Protein AF-A0AAW1HU68-F1 (afdb_monomer)

Sequence (179 aa):
MNCLKCNSVIDESKEKLIRCDGCNRPIHVHCSELTAVEIKCYELRSARKRMKYIGIFCEQGVHQIPQLISMITDLKEEVRRLRENGPGLTPSPVAVTEEIISEMLERNRRSSNIIIYGSVEQGSSKQEQVSQDTTFIKDLLIQLEIPQTDIKPQRLGGYLHGEDENPSDESNEVLNCKI

Organism: Popillia japonica (NCBI:txid7064)

Mean predicted aligned error: 19.33 Å

Secondary structure (DSSP, 8-state):
-B-TTT-PBP-TTTS-EEE-TTT--EEEGGGS---HHHHHHHHT-BTTB------HHHHHHHHHHHHHHHHHHHHHHHHHHHHHHS------HHHHHHHHHHHHHHHHHHTT-----SPPP--SSHHHHHHHHHHHHHHHHHHTT----S-----------------------------

Structure (mmCIF, N/CA/C/O backbone):
data_AF-A0AAW1HU68-F1
#
_entry.id   AF-A0AAW1HU68-F1
#
loop_
_atom_site.group_PDB
_atom_site.id
_atom_site.type_symbol
_atom_site.label_atom_id
_atom_site.label_alt_id
_atom_site.label_comp_id
_atom_site.label_asym_id
_atom_site.label_entity_id
_atom_site.label_seq_id
_atom_site.pdbx_PDB_ins_code
_atom_site.Cartn_x
_atom_site.Cartn_y
_atom_site.Cartn_z
_atom_site.occupancy
_atom_site.B_iso_or_equiv
_atom_site.auth_seq_id
_atom_site.auth_comp_id
_atom_site.auth_asym_id
_atom_site.auth_atom_id
_atom_site.pdbx_PDB_model_num
ATOM 1 N N . MET A 1 1 ? 21.223 -13.724 -28.588 1.00 79.31 1 MET A N 1
ATOM 2 C CA . MET A 1 1 ? 20.610 -12.987 -27.449 1.00 79.31 1 MET A CA 1
ATOM 3 C C . MET A 1 1 ? 19.233 -12.511 -27.882 1.00 79.31 1 MET A C 1
ATOM 5 O O . MET A 1 1 ? 19.069 -12.310 -29.074 1.00 79.31 1 MET A O 1
ATOM 9 N N . ASN A 1 2 ? 18.268 -12.315 -26.982 1.00 88.94 2 ASN A N 1
ATOM 10 C CA . ASN A 1 2 ? 16.922 -11.882 -27.386 1.00 88.94 2 ASN A CA 1
ATOM 11 C C . ASN A 1 2 ? 16.761 -10.365 -27.254 1.00 88.94 2 ASN A C 1
ATOM 13 O O . ASN A 1 2 ? 17.252 -9.767 -26.295 1.00 88.94 2 ASN A O 1
ATOM 17 N N . CYS A 1 3 ? 16.057 -9.756 -28.205 1.00 90.19 3 CYS A N 1
ATOM 18 C CA . CYS A 1 3 ? 15.709 -8.342 -28.165 1.00 90.19 3 CYS A CA 1
ATOM 19 C C . CYS A 1 3 ? 14.712 -8.051 -27.039 1.00 90.19 3 CYS A C 1
ATOM 21 O O . CYS A 1 3 ? 13.665 -8.687 -26.968 1.00 90.19 3 CYS A O 1
ATOM 23 N N . LEU A 1 4 ? 14.973 -7.029 -26.216 1.00 87.81 4 LEU A N 1
ATOM 24 C CA . LEU A 1 4 ? 14.094 -6.673 -25.090 1.00 87.81 4 LEU A CA 1
ATOM 25 C C . LEU A 1 4 ? 12.648 -6.358 -25.510 1.00 87.81 4 LEU A C 1
ATOM 27 O O . LEU A 1 4 ? 11.729 -6.624 -24.745 1.00 87.81 4 LEU A O 1
ATOM 31 N N . LYS A 1 5 ? 12.444 -5.780 -26.701 1.00 88.50 5 LYS A N 1
ATOM 32 C CA . LYS A 1 5 ? 11.117 -5.340 -27.157 1.00 88.50 5 LYS A CA 1
ATOM 33 C C . LYS A 1 5 ? 10.290 -6.442 -27.825 1.00 88.50 5 LYS A C 1
ATOM 35 O O . LYS A 1 5 ? 9.162 -6.678 -27.420 1.00 88.50 5 LYS A O 1
ATOM 40 N N . CYS A 1 6 ? 10.833 -7.107 -28.847 1.00 90.75 6 CYS A N 1
ATOM 41 C CA . CYS A 1 6 ? 10.111 -8.130 -29.616 1.00 90.75 6 CYS A CA 1
ATOM 42 C C . CYS A 1 6 ? 10.425 -9.576 -29.197 1.00 90.75 6 CYS A C 1
ATOM 44 O O . CYS A 1 6 ? 9.914 -10.511 -29.807 1.00 90.75 6 CYS A O 1
ATOM 46 N N . ASN A 1 7 ? 11.308 -9.775 -28.212 1.00 90.56 7 ASN A N 1
ATOM 47 C CA . ASN A 1 7 ? 11.760 -11.075 -27.702 1.00 90.56 7 ASN A CA 1
ATOM 48 C C . ASN A 1 7 ? 12.340 -12.048 -28.755 1.00 90.56 7 ASN A C 1
ATOM 50 O O . ASN A 1 7 ? 12.564 -13.219 -28.464 1.00 90.56 7 ASN A O 1
ATOM 54 N N . SER A 1 8 ? 12.612 -11.568 -29.970 1.00 91.38 8 SER A N 1
ATOM 55 C CA . SER A 1 8 ? 13.199 -12.359 -31.056 1.00 91.38 8 SER A CA 1
ATOM 56 C C . SER A 1 8 ? 14.722 -12.428 -30.928 1.00 91.38 8 SER A C 1
ATOM 58 O O . SER A 1 8 ? 15.341 -11.549 -30.319 1.00 91.38 8 SER A O 1
ATOM 60 N N . VAL A 1 9 ? 15.324 -13.481 -31.483 1.00 90.06 9 VAL A N 1
ATOM 61 C CA . VAL A 1 9 ? 16.775 -13.701 -31.444 1.00 90.06 9 VAL A CA 1
ATOM 62 C C . VAL A 1 9 ? 17.482 -12.679 -32.335 1.00 90.06 9 VAL A C 1
ATOM 64 O O . VAL A 1 9 ? 17.186 -12.583 -33.518 1.00 90.06 9 VAL A O 1
ATOM 67 N N . ILE A 1 10 ? 18.442 -11.960 -31.760 1.00 88.12 10 ILE A N 1
ATOM 68 C CA . ILE A 1 10 ? 19.357 -11.058 -32.461 1.00 88.12 10 ILE A CA 1
ATOM 69 C C . ILE A 1 10 ? 20.536 -11.882 -32.989 1.00 88.12 10 ILE A C 1
ATOM 71 O O . ILE A 1 10 ? 21.268 -12.488 -32.194 1.00 88.12 10 ILE A O 1
ATOM 75 N N . ASP A 1 11 ? 20.733 -11.865 -34.308 1.00 86.31 11 ASP A N 1
ATOM 76 C CA . ASP A 1 11 ? 21.944 -12.349 -34.983 1.00 86.31 11 ASP A CA 1
ATOM 77 C C . ASP A 1 11 ? 22.928 -11.177 -35.140 1.00 86.31 11 ASP A C 1
ATOM 79 O O . ASP A 1 11 ? 22.822 -10.375 -36.070 1.00 86.31 11 ASP A O 1
ATOM 83 N N . GLU A 1 12 ? 23.888 -11.064 -34.214 1.00 78.81 12 GLU A N 1
ATOM 84 C CA . GLU A 1 12 ? 24.882 -9.972 -34.193 1.00 78.81 12 GLU A CA 1
ATOM 85 C C . GLU A 1 12 ? 25.751 -9.924 -35.465 1.00 78.81 12 GLU A C 1
ATOM 87 O O . GLU A 1 12 ? 26.365 -8.902 -35.761 1.00 78.81 12 GLU A O 1
ATOM 92 N N . SER A 1 13 ? 25.786 -11.015 -36.236 1.00 78.31 13 SER A N 1
ATOM 93 C CA . SER A 1 13 ? 26.551 -11.124 -37.484 1.00 78.31 13 SER A CA 1
ATOM 94 C C . SER A 1 13 ? 25.870 -10.413 -38.657 1.00 78.31 13 SER A C 1
ATOM 96 O O . SER A 1 13 ? 26.526 -10.097 -39.649 1.00 78.31 13 SER A O 1
ATOM 98 N N . LYS A 1 14 ? 24.550 -10.202 -38.575 1.00 76.56 14 LYS A N 1
ATOM 99 C CA . LYS A 1 14 ? 23.723 -9.666 -39.669 1.00 76.56 14 LYS A CA 1
ATOM 100 C C . LYS A 1 14 ? 23.025 -8.365 -39.312 1.00 76.56 14 LYS A C 1
ATOM 102 O O . LYS A 1 14 ? 22.756 -7.560 -40.200 1.00 76.56 14 LYS A O 1
ATOM 107 N N . GLU A 1 15 ? 22.733 -8.152 -38.035 1.00 79.88 15 GLU A N 1
ATOM 108 C CA . GLU A 1 15 ? 21.919 -7.031 -37.587 1.00 79.88 15 GLU A CA 1
ATOM 109 C C . GLU A 1 15 ? 22.663 -6.133 -36.602 1.00 79.88 15 GLU A C 1
ATOM 111 O O . GLU A 1 15 ? 23.338 -6.585 -35.676 1.00 79.88 15 GLU A O 1
ATOM 116 N N . LYS A 1 16 ? 22.488 -4.819 -36.773 1.00 83.56 16 LYS A N 1
ATOM 117 C CA . LYS A 1 16 ? 22.956 -3.831 -35.803 1.00 83.56 16 LYS A CA 1
ATOM 118 C C . LYS A 1 16 ? 22.054 -3.845 -34.567 1.00 83.56 16 LYS A C 1
ATOM 120 O O . LYS A 1 16 ? 20.826 -3.887 -34.678 1.00 83.56 16 LYS A O 1
ATOM 125 N N . LEU A 1 17 ? 22.669 -3.730 -33.392 1.00 89.38 17 LEU A N 1
ATOM 126 C CA . LEU A 1 17 ? 21.978 -3.706 -32.103 1.00 89.38 17 LEU A CA 1
ATOM 127 C C . LEU A 1 17 ? 22.337 -2.470 -31.280 1.00 89.38 17 LEU A C 1
ATOM 129 O O . LEU A 1 17 ? 23.433 -1.920 -31.380 1.00 89.38 17 LEU A O 1
ATOM 133 N N . ILE A 1 18 ? 21.408 -2.085 -30.412 1.00 89.56 18 ILE A N 1
ATOM 134 C CA . ILE A 1 18 ? 21.556 -1.024 -29.416 1.00 89.56 18 ILE A CA 1
ATOM 135 C C . ILE A 1 18 ? 21.404 -1.661 -28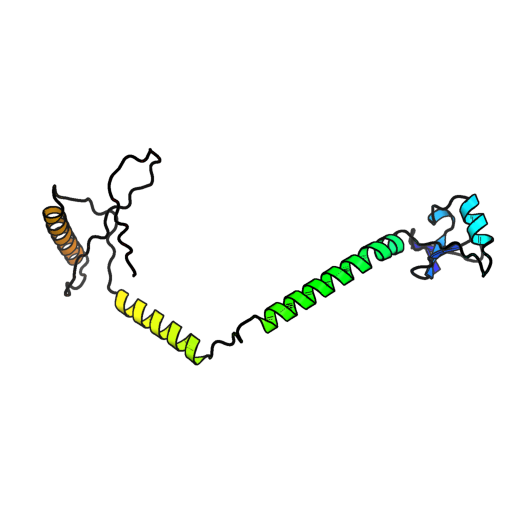.038 1.00 89.56 18 ILE A C 1
ATOM 137 O O . ILE A 1 18 ? 20.563 -2.536 -27.840 1.00 89.56 18 ILE A O 1
ATOM 141 N N . ARG A 1 19 ? 22.219 -1.245 -27.067 1.00 89.69 19 ARG A N 1
ATOM 142 C CA . ARG A 1 19 ? 22.101 -1.712 -25.679 1.00 89.69 19 ARG A CA 1
ATOM 143 C C . ARG A 1 19 ? 21.477 -0.620 -24.829 1.00 89.69 19 ARG A C 1
ATOM 145 O O . ARG A 1 19 ? 21.898 0.532 -24.904 1.00 89.69 19 ARG A O 1
ATOM 152 N N . CYS A 1 20 ? 20.485 -0.997 -24.028 1.00 90.06 20 CYS A N 1
ATOM 153 C CA . CYS A 1 20 ? 19.917 -0.111 -23.018 1.00 90.06 20 CYS A CA 1
ATOM 154 C C . CYS A 1 20 ? 20.967 0.180 -21.937 1.00 90.06 20 CYS A C 1
ATOM 156 O O . CYS A 1 20 ? 21.457 -0.751 -21.308 1.00 90.06 20 CYS A O 1
ATOM 158 N N . ASP A 1 21 ? 21.279 1.445 -21.667 1.00 88.44 21 ASP A N 1
ATOM 159 C CA . ASP A 1 21 ? 22.227 1.841 -20.619 1.00 88.44 21 ASP A CA 1
ATOM 160 C C . ASP A 1 21 ? 21.689 1.578 -19.196 1.00 88.44 21 ASP A C 1
ATOM 162 O O . ASP A 1 21 ? 22.463 1.553 -18.244 1.00 88.44 21 ASP A O 1
ATOM 166 N N . GLY A 1 22 ? 20.377 1.353 -19.041 1.00 87.25 22 GLY A N 1
ATOM 167 C CA . GLY A 1 22 ? 19.747 1.027 -17.756 1.00 87.25 22 GLY A CA 1
ATOM 168 C C . GLY A 1 22 ? 19.844 -0.453 -17.366 1.00 87.25 22 GLY A C 1
ATOM 169 O O . GLY A 1 22 ? 20.152 -0.769 -16.223 1.00 87.25 22 GLY A O 1
ATOM 170 N N . CYS A 1 23 ? 19.593 -1.374 -18.304 1.00 88.75 23 CYS A N 1
ATOM 171 C CA . CYS A 1 23 ? 19.562 -2.822 -18.028 1.00 88.75 23 CYS A CA 1
ATOM 172 C C . CYS A 1 23 ? 20.579 -3.647 -18.831 1.00 88.75 23 CYS A C 1
ATOM 174 O O . CYS A 1 23 ? 20.604 -4.871 -18.714 1.00 88.75 23 CYS A O 1
ATOM 176 N N . ASN A 1 24 ? 21.382 -2.999 -19.678 1.00 89.12 24 ASN A N 1
ATOM 177 C CA . ASN A 1 24 ? 22.374 -3.592 -20.583 1.00 89.12 24 ASN A CA 1
ATOM 178 C C . ASN A 1 24 ? 21.831 -4.668 -21.552 1.00 89.12 24 ASN A C 1
ATOM 180 O O . ASN A 1 24 ? 22.598 -5.397 -22.190 1.00 89.12 24 ASN A O 1
ATOM 184 N N . ARG A 1 25 ? 20.502 -4.777 -21.689 1.00 90.06 25 ARG A N 1
ATOM 185 C CA . ARG A 1 25 ? 19.859 -5.726 -22.604 1.00 90.06 25 ARG A CA 1
ATOM 186 C C . ARG A 1 25 ? 19.893 -5.202 -24.044 1.00 90.06 25 ARG A C 1
ATOM 188 O O . ARG A 1 25 ? 19.745 -3.991 -24.249 1.00 90.06 25 ARG A O 1
ATOM 195 N N . PRO A 1 26 ? 20.090 -6.088 -25.035 1.00 91.06 26 PRO A N 1
ATOM 196 C CA . PRO A 1 26 ? 20.165 -5.698 -26.433 1.00 91.06 26 PRO A CA 1
ATOM 197 C C . PRO A 1 26 ? 18.766 -5.496 -27.033 1.00 91.06 26 PRO A C 1
ATOM 199 O O . PRO A 1 26 ? 17.798 -6.164 -26.659 1.00 91.06 26 PRO A O 1
ATOM 202 N N . ILE A 1 27 ? 18.664 -4.556 -27.966 1.00 91.62 27 ILE A N 1
ATOM 203 C CA . ILE A 1 27 ? 17.452 -4.166 -28.686 1.00 91.62 27 ILE A CA 1
ATOM 204 C C . ILE A 1 27 ? 17.822 -4.015 -30.162 1.00 91.62 27 ILE A C 1
ATOM 206 O O . ILE A 1 27 ? 18.855 -3.422 -30.482 1.00 91.62 27 ILE A O 1
ATOM 210 N N . HIS A 1 28 ? 16.998 -4.548 -31.068 1.00 91.81 28 HIS A N 1
ATOM 211 C CA . HIS A 1 28 ? 17.201 -4.301 -32.494 1.00 91.81 28 HIS A CA 1
ATOM 212 C C . HIS A 1 28 ? 17.104 -2.805 -32.787 1.00 91.81 28 HIS A C 1
ATOM 214 O O . HIS A 1 28 ? 16.240 -2.123 -32.235 1.00 91.81 28 HIS A O 1
ATOM 220 N N . VAL A 1 29 ? 17.904 -2.301 -33.725 1.00 89.88 29 VAL A N 1
ATOM 221 C CA . VAL A 1 29 ? 17.825 -0.893 -3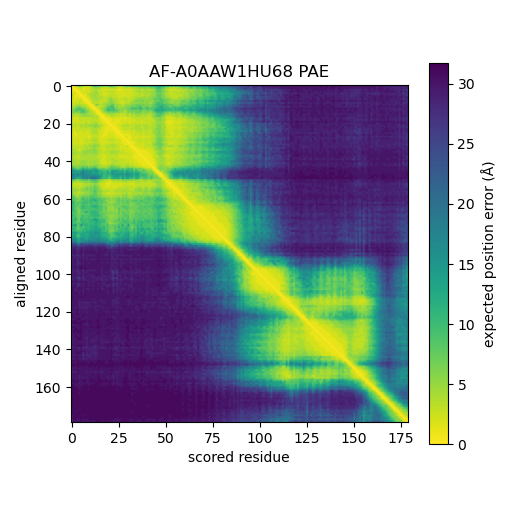4.145 1.00 89.88 29 VAL A CA 1
ATOM 222 C C . VAL A 1 29 ? 16.393 -0.506 -34.556 1.00 89.88 29 VAL A C 1
ATOM 224 O O . VAL A 1 29 ? 15.876 0.504 -34.087 1.00 89.88 29 VAL A O 1
ATOM 227 N N . HIS A 1 30 ? 15.693 -1.359 -35.311 1.00 89.19 30 HIS A N 1
ATOM 228 C CA . HIS A 1 30 ? 14.297 -1.123 -35.712 1.00 89.19 30 HIS A CA 1
ATOM 229 C C . HIS A 1 30 ? 13.295 -1.191 -34.542 1.00 89.19 30 HIS A C 1
ATOM 231 O O . HIS A 1 30 ? 12.217 -0.611 -34.605 1.00 89.19 30 HIS A O 1
ATOM 237 N N . CYS A 1 31 ? 13.647 -1.882 -33.456 1.00 90.44 31 CYS A N 1
ATOM 238 C CA . CYS A 1 31 ? 12.840 -1.948 -32.240 1.00 90.44 31 CYS A CA 1
ATOM 239 C C . CYS A 1 31 ? 13.086 -0.754 -31.304 1.00 90.44 31 CYS A C 1
ATOM 241 O O . CYS A 1 31 ? 12.335 -0.581 -30.346 1.00 90.44 31 CYS A O 1
ATOM 243 N N . SER A 1 32 ? 14.129 0.045 -31.540 1.00 87.31 32 SER A N 1
ATOM 244 C CA . SER A 1 32 ? 14.564 1.082 -30.600 1.00 87.31 32 SER A CA 1
ATOM 245 C C . SER A 1 32 ? 13.732 2.365 -30.633 1.00 87.31 32 SER A C 1
ATOM 247 O O . SER A 1 32 ? 13.886 3.173 -29.725 1.00 87.31 32 SER A O 1
ATOM 249 N N . GLU A 1 33 ? 12.874 2.534 -31.650 1.00 88.38 33 GLU A N 1
ATOM 250 C CA . GLU A 1 33 ? 12.110 3.766 -31.949 1.00 88.38 33 GLU A CA 1
ATOM 251 C C . GLU A 1 33 ? 12.974 5.006 -32.224 1.00 88.38 33 GLU A C 1
ATOM 253 O O . GLU A 1 33 ? 12.446 6.097 -32.410 1.00 88.38 33 GLU A O 1
ATOM 258 N N . LEU A 1 34 ? 14.294 4.840 -32.324 1.00 89.25 34 LEU A N 1
ATOM 259 C CA . LEU A 1 34 ? 15.195 5.910 -32.717 1.00 89.25 34 LEU A CA 1
ATOM 260 C C . LEU A 1 34 ? 15.096 6.172 -34.221 1.00 89.25 34 LEU A C 1
ATOM 262 O O . LEU A 1 34 ? 15.053 5.252 -35.044 1.00 89.25 34 LEU A O 1
ATOM 266 N N . THR A 1 35 ? 15.138 7.444 -34.589 1.00 90.75 35 THR A N 1
ATOM 267 C CA . THR A 1 35 ? 15.270 7.887 -35.975 1.00 90.75 35 THR A CA 1
ATOM 268 C C . THR A 1 35 ? 16.652 7.538 -36.535 1.00 90.75 35 THR A C 1
ATOM 270 O O . THR A 1 35 ? 17.628 7.352 -35.805 1.00 90.75 35 THR A O 1
ATOM 273 N N . ALA A 1 36 ? 16.784 7.508 -37.865 1.00 88.88 36 ALA A N 1
ATOM 274 C CA . ALA A 1 36 ? 18.065 7.240 -38.526 1.00 88.88 36 ALA A CA 1
ATOM 275 C C . ALA A 1 36 ? 19.186 8.213 -38.099 1.00 88.88 36 ALA A C 1
ATOM 277 O O . ALA A 1 36 ? 20.355 7.826 -38.036 1.00 88.88 36 ALA A O 1
ATOM 278 N N . VAL A 1 37 ? 18.834 9.465 -37.782 1.00 88.50 37 VAL A N 1
ATOM 279 C CA . VAL A 1 37 ? 19.778 10.478 -37.288 1.00 88.50 37 VAL A CA 1
ATOM 280 C C . VAL A 1 37 ? 20.250 10.127 -35.880 1.00 88.50 37 VAL A C 1
ATOM 282 O O . VAL A 1 37 ? 21.453 10.111 -35.631 1.00 88.50 37 VAL A O 1
ATOM 285 N N . GLU A 1 38 ? 19.332 9.776 -34.981 1.00 89.31 38 GLU A N 1
ATOM 286 C CA . GLU A 1 38 ? 19.658 9.385 -33.605 1.00 89.31 38 GLU A CA 1
ATOM 287 C C . GLU A 1 38 ? 20.485 8.101 -33.557 1.00 89.31 38 GLU A C 1
ATOM 289 O O . GLU A 1 38 ? 21.449 8.024 -32.800 1.00 89.31 38 GLU A O 1
ATOM 294 N N . ILE A 1 39 ? 20.183 7.125 -34.417 1.00 88.75 39 ILE A N 1
ATOM 295 C CA . ILE A 1 39 ? 20.986 5.905 -34.561 1.00 88.75 39 ILE A CA 1
ATOM 296 C C . ILE A 1 39 ? 22.417 6.265 -34.973 1.00 88.75 39 ILE A C 1
ATOM 298 O O . ILE A 1 39 ? 23.375 5.807 -34.352 1.00 88.75 39 ILE A O 1
ATOM 302 N N . LYS A 1 40 ? 22.584 7.141 -35.970 1.00 87.44 40 LYS A N 1
ATOM 303 C CA . LYS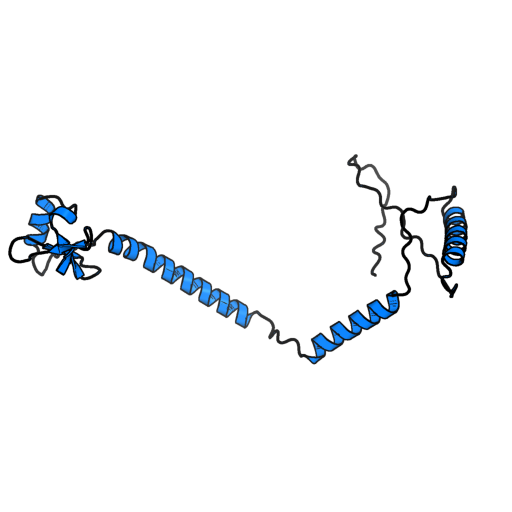 A 1 40 ? 23.910 7.594 -36.410 1.00 87.44 40 LYS A CA 1
ATOM 304 C C . LYS A 1 40 ? 24.650 8.352 -35.303 1.00 87.44 40 LYS A C 1
ATOM 306 O O . LYS A 1 40 ? 25.847 8.151 -35.116 1.00 87.44 40 LYS A O 1
ATOM 311 N N . CYS A 1 41 ? 23.954 9.182 -34.529 1.00 85.62 41 CYS A N 1
ATOM 312 C CA . CYS A 1 41 ? 24.519 9.853 -33.358 1.00 85.62 41 CYS A CA 1
ATOM 313 C C . CYS A 1 41 ? 24.914 8.867 -32.246 1.00 85.62 41 CYS A C 1
ATOM 315 O O . CYS A 1 41 ? 25.959 9.051 -31.619 1.00 85.62 41 CYS A O 1
ATOM 317 N N . TYR 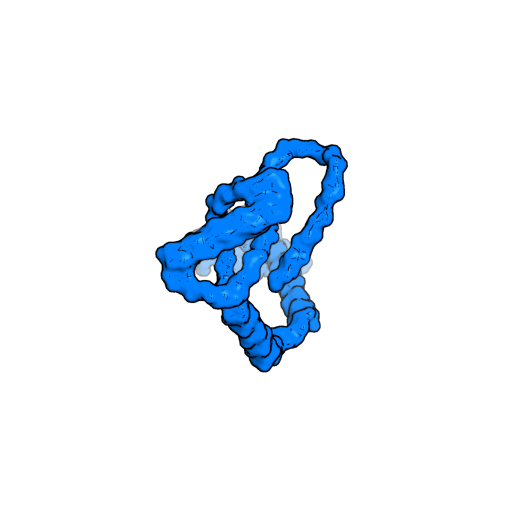A 1 42 ? 24.126 7.810 -32.024 1.00 85.38 42 TYR A N 1
ATOM 318 C CA . TYR A 1 42 ? 24.442 6.737 -31.079 1.00 85.38 42 TYR A CA 1
ATOM 319 C C . TYR A 1 42 ? 25.706 5.978 -31.500 1.00 85.38 42 TYR A C 1
ATOM 321 O O . TYR A 1 42 ? 26.572 5.719 -30.667 1.00 85.38 42 TYR A O 1
ATOM 329 N N . GLU A 1 43 ? 25.843 5.657 -32.788 1.00 82.44 43 GLU A N 1
ATOM 330 C CA . GLU A 1 43 ? 27.021 4.982 -33.348 1.00 82.44 43 GLU A CA 1
ATOM 331 C C . GLU A 1 43 ? 28.290 5.839 -33.241 1.00 82.44 43 GLU A C 1
ATOM 333 O O . GLU A 1 43 ? 29.363 5.328 -32.926 1.00 82.44 43 GLU A O 1
ATOM 338 N N . LEU A 1 44 ? 28.167 7.154 -33.442 1.00 83.19 44 LEU A N 1
ATOM 339 C CA . LEU A 1 44 ? 29.273 8.116 -33.368 1.00 83.19 44 LEU A CA 1
ATOM 340 C C . LEU A 1 44 ? 29.644 8.528 -31.934 1.00 83.19 44 LEU A C 1
ATOM 342 O O . LEU A 1 44 ? 30.467 9.431 -31.745 1.00 83.19 44 LEU A O 1
ATOM 346 N N . ARG A 1 45 ? 29.050 7.906 -30.906 1.00 79.00 45 ARG A N 1
ATOM 347 C CA . ARG A 1 45 ? 29.313 8.271 -29.511 1.00 79.00 45 ARG A CA 1
ATOM 348 C C . ARG A 1 45 ? 30.800 8.107 -29.186 1.00 79.00 45 ARG A C 1
ATOM 350 O O . ARG A 1 45 ? 31.368 7.018 -29.220 1.00 79.00 45 ARG A O 1
ATOM 357 N N . SER A 1 46 ? 31.438 9.214 -28.830 1.00 65.94 46 SER A N 1
ATOM 358 C CA . SER A 1 46 ? 32.805 9.209 -28.315 1.00 65.94 46 SER A CA 1
ATOM 359 C C . SER A 1 46 ? 32.786 8.952 -26.808 1.00 65.94 46 SER A C 1
ATOM 361 O O . SER A 1 46 ? 31.814 9.271 -26.118 1.00 65.94 46 SER A O 1
ATOM 363 N N . ALA A 1 47 ? 33.880 8.420 -26.257 1.00 63.62 47 ALA A N 1
ATOM 364 C CA . ALA A 1 47 ? 33.971 8.092 -24.831 1.00 63.62 47 ALA A CA 1
ATOM 365 C C . ALA A 1 47 ? 33.638 9.275 -23.891 1.00 63.62 47 ALA A C 1
ATOM 367 O O . ALA A 1 47 ? 33.232 9.026 -22.756 1.00 63.62 47 ALA A O 1
ATOM 368 N N . ARG A 1 48 ? 33.776 10.525 -24.373 1.00 61.91 48 ARG A N 1
ATOM 369 C CA . ARG A 1 48 ? 33.571 11.784 -23.631 1.00 61.91 48 ARG A CA 1
ATOM 370 C C . ARG A 1 48 ? 32.171 12.410 -23.768 1.00 61.91 48 ARG A C 1
ATOM 372 O O . ARG A 1 48 ? 31.812 13.219 -22.923 1.00 61.91 48 ARG A O 1
ATOM 379 N N . LYS A 1 49 ? 31.375 12.059 -24.786 1.00 64.88 49 LYS A N 1
ATOM 380 C CA . LYS A 1 49 ? 29.974 12.503 -24.948 1.00 64.88 49 LYS A CA 1
ATOM 381 C C . LYS A 1 49 ? 29.126 11.292 -25.316 1.00 64.88 49 LYS A C 1
ATOM 383 O O . LYS A 1 49 ? 28.974 10.955 -26.487 1.00 64.88 49 LYS A O 1
ATOM 388 N N . ARG A 1 50 ? 28.628 10.597 -24.293 1.00 69.94 50 ARG A N 1
ATOM 389 C CA . ARG A 1 50 ? 27.824 9.386 -24.468 1.00 69.94 50 ARG A CA 1
ATOM 390 C C . ARG A 1 50 ? 26.354 9.772 -24.497 1.00 69.94 50 ARG A C 1
ATOM 392 O O . ARG A 1 50 ? 25.783 10.084 -23.456 1.00 69.94 50 ARG A O 1
ATOM 399 N N . MET A 1 51 ? 25.761 9.748 -25.687 1.00 81.12 51 MET A N 1
ATOM 400 C CA . MET A 1 51 ? 24.311 9.664 -25.798 1.00 81.12 51 MET A CA 1
ATOM 401 C C . MET A 1 51 ? 23.884 8.355 -25.130 1.00 81.12 51 MET A C 1
ATOM 403 O O . MET A 1 51 ? 24.406 7.290 -25.477 1.00 81.12 51 MET A O 1
ATOM 407 N N . LYS A 1 52 ? 23.014 8.457 -24.126 1.00 86.44 52 LYS A N 1
ATOM 408 C CA . LYS A 1 52 ? 22.456 7.297 -23.435 1.00 86.44 52 LYS A CA 1
ATOM 409 C C . LYS A 1 52 ? 21.171 6.889 -24.133 1.00 86.44 52 LYS A C 1
ATOM 411 O O . LYS A 1 52 ? 20.370 7.745 -24.492 1.00 86.44 52 LYS A O 1
ATOM 416 N N . TYR A 1 53 ? 20.982 5.593 -24.291 1.00 88.31 53 TYR A N 1
ATOM 417 C CA . TYR A 1 53 ? 19.731 5.004 -24.719 1.00 88.31 53 TYR A CA 1
ATOM 418 C C . TYR A 1 53 ? 19.125 4.248 -23.540 1.00 88.31 53 TYR A C 1
ATOM 420 O O . TYR A 1 53 ? 19.687 3.262 -23.064 1.00 88.31 53 TYR A O 1
ATOM 428 N N . ILE A 1 54 ? 17.979 4.713 -23.055 1.00 88.44 54 ILE A N 1
ATOM 429 C CA . ILE A 1 54 ? 17.216 4.049 -22.001 1.00 88.44 54 ILE A CA 1
ATOM 430 C C . ILE A 1 54 ? 15.953 3.502 -22.655 1.00 88.44 54 ILE A C 1
ATOM 432 O O . ILE A 1 54 ? 15.170 4.254 -23.217 1.00 88.44 54 ILE A O 1
ATOM 436 N N . GLY A 1 55 ? 15.777 2.181 -22.626 1.00 87.00 55 GLY A N 1
ATOM 437 C CA . GLY A 1 55 ? 14.556 1.565 -23.139 1.00 87.00 55 GLY A CA 1
ATOM 438 C C . GLY A 1 55 ? 13.348 1.930 -22.274 1.00 87.00 55 GLY A C 1
ATOM 439 O O . GLY A 1 55 ? 13.497 2.131 -21.070 1.00 87.00 55 GLY A O 1
ATOM 440 N N . ILE A 1 56 ? 12.155 1.920 -22.868 1.00 83.50 56 ILE A N 1
ATOM 441 C CA . ILE A 1 56 ? 10.889 2.337 -22.236 1.00 83.50 56 ILE A CA 1
ATOM 442 C C . ILE A 1 56 ? 10.640 1.727 -20.843 1.00 83.50 56 ILE A C 1
ATOM 444 O O . ILE A 1 56 ? 10.232 2.415 -19.913 1.00 83.50 56 ILE A O 1
ATOM 448 N N . PHE A 1 57 ? 10.968 0.446 -20.648 1.00 82.81 57 PHE A N 1
ATOM 449 C CA . PHE A 1 57 ? 10.821 -0.223 -19.349 1.00 82.81 57 PHE A CA 1
ATOM 450 C C . PHE A 1 57 ? 11.784 0.318 -18.285 1.00 82.81 57 PHE A C 1
ATOM 452 O O . PHE A 1 57 ? 11.448 0.399 -17.107 1.00 82.81 57 PHE A O 1
ATOM 459 N N . CYS A 1 58 ? 13.001 0.683 -18.689 1.00 86.88 58 CYS A N 1
ATOM 460 C CA . CYS A 1 58 ? 13.981 1.277 -17.788 1.00 86.88 58 CYS A CA 1
ATOM 461 C C . CYS A 1 58 ? 13.652 2.740 -17.491 1.00 86.88 58 CYS A C 1
ATOM 463 O O . CYS A 1 58 ? 13.895 3.184 -16.377 1.00 86.88 58 CYS A O 1
ATOM 465 N N . GLU A 1 59 ? 13.079 3.467 -18.448 1.00 85.50 59 GLU A N 1
ATOM 466 C CA . GLU A 1 59 ? 12.622 4.845 -18.256 1.00 85.50 59 GLU A CA 1
ATOM 467 C C . GLU A 1 59 ? 11.506 4.912 -17.205 1.00 85.50 59 GLU A C 1
ATOM 469 O O . GLU A 1 59 ? 11.613 5.663 -16.236 1.00 85.50 59 GLU A O 1
ATOM 474 N N . GLN A 1 60 ? 10.504 4.033 -17.312 1.00 83.00 60 GLN A N 1
ATOM 475 C CA . GLN A 1 60 ? 9.468 3.884 -16.284 1.00 83.00 60 GLN A CA 1
ATOM 476 C C . GLN A 1 60 ? 10.072 3.562 -14.912 1.00 83.00 60 GLN A C 1
ATOM 478 O O . GLN A 1 60 ? 9.713 4.188 -13.915 1.00 83.00 60 GLN A O 1
ATOM 483 N N . GLY A 1 61 ? 11.046 2.646 -14.864 1.00 81.81 61 GLY A N 1
ATOM 484 C CA . GLY A 1 61 ? 11.767 2.315 -13.635 1.00 81.81 61 GLY A CA 1
ATOM 485 C C . GLY A 1 61 ? 12.494 3.514 -13.017 1.00 81.81 61 GLY A C 1
ATOM 486 O O . GLY A 1 61 ? 12.419 3.709 -11.808 1.00 81.81 61 GLY A O 1
ATOM 487 N N . VAL A 1 62 ? 13.148 4.358 -13.819 1.00 82.06 62 VAL A N 1
ATOM 488 C CA . VAL A 1 62 ? 13.863 5.553 -13.327 1.00 82.06 62 VAL A CA 1
ATOM 489 C C . VAL A 1 62 ? 12.918 6.542 -12.638 1.00 82.06 62 VAL A C 1
ATOM 491 O O . VAL A 1 62 ? 13.318 7.167 -11.658 1.00 82.06 62 VAL A O 1
ATOM 494 N N . HIS A 1 63 ? 11.669 6.655 -13.091 1.00 79.44 63 HIS A N 1
ATOM 495 C CA . HIS A 1 63 ? 10.674 7.528 -12.461 1.00 79.44 63 HIS A CA 1
ATOM 496 C C . HIS A 1 63 ? 9.972 6.884 -11.259 1.00 79.44 63 HIS A C 1
ATOM 498 O O . HIS A 1 63 ? 9.723 7.557 -10.259 1.00 79.44 63 HIS A O 1
ATOM 504 N N . GLN A 1 64 ? 9.674 5.587 -11.331 1.00 85.44 64 GLN A N 1
ATOM 505 C CA . GLN A 1 64 ? 8.920 4.877 -10.293 1.00 85.44 64 GLN A CA 1
ATOM 506 C C . GLN A 1 64 ? 9.783 4.498 -9.083 1.00 85.44 64 GLN A C 1
ATOM 508 O O . GLN A 1 64 ? 9.292 4.496 -7.956 1.00 85.44 64 GLN A O 1
ATOM 513 N N . ILE A 1 65 ? 11.073 4.205 -9.277 1.00 88.62 65 ILE A N 1
ATOM 514 C CA . ILE A 1 65 ? 11.966 3.778 -8.188 1.00 88.62 65 ILE A CA 1
ATOM 515 C C . ILE A 1 65 ? 12.120 4.860 -7.103 1.00 88.62 65 ILE A C 1
ATOM 517 O O . ILE A 1 65 ? 11.950 4.522 -5.933 1.00 88.62 65 ILE A O 1
ATOM 521 N N . PRO A 1 66 ? 12.383 6.144 -7.419 1.00 88.56 66 PRO A N 1
ATOM 522 C CA . PRO A 1 66 ? 12.443 7.194 -6.400 1.00 88.56 66 PRO A CA 1
ATOM 523 C C . PRO A 1 66 ? 11.138 7.337 -5.606 1.00 88.56 66 PRO A C 1
ATOM 525 O O . PRO A 1 66 ? 11.177 7.502 -4.389 1.00 88.56 66 PRO A O 1
ATOM 528 N N . GLN A 1 67 ? 9.987 7.211 -6.275 1.00 89.56 67 GLN A N 1
ATOM 529 C CA . GLN A 1 67 ? 8.672 7.266 -5.626 1.00 89.56 67 GLN A CA 1
ATOM 530 C C . GLN A 1 67 ? 8.465 6.082 -4.674 1.00 89.56 67 GLN A C 1
ATOM 532 O O . GLN A 1 67 ? 8.028 6.269 -3.541 1.00 89.56 67 GLN A O 1
ATOM 537 N N . LEU A 1 68 ? 8.837 4.871 -5.098 1.00 92.69 68 LEU A N 1
ATOM 538 C CA . LEU A 1 68 ? 8.805 3.673 -4.256 1.00 92.69 68 LEU A CA 1
ATOM 539 C C . LEU A 1 68 ? 9.729 3.801 -3.042 1.00 92.69 68 LEU A C 1
ATOM 541 O O . LEU A 1 68 ? 9.334 3.436 -1.938 1.00 92.69 68 LEU A O 1
ATOM 545 N N . ILE A 1 69 ? 10.937 4.344 -3.221 1.00 94.94 69 ILE A N 1
ATOM 546 C CA . ILE A 1 69 ? 11.872 4.590 -2.116 1.00 94.94 69 ILE A CA 1
ATOM 547 C C . ILE A 1 69 ? 11.266 5.573 -1.108 1.00 94.94 69 ILE A C 1
ATOM 549 O O . ILE A 1 69 ? 11.344 5.307 0.092 1.00 94.94 69 ILE A O 1
ATOM 553 N N . SER A 1 70 ? 10.637 6.659 -1.576 1.00 94.81 70 SER A N 1
ATOM 554 C CA . SER A 1 70 ? 9.939 7.615 -0.705 1.00 94.81 70 SER A CA 1
ATOM 555 C C . SER A 1 70 ? 8.847 6.917 0.097 1.00 94.81 70 SER A C 1
ATOM 557 O O . SER A 1 70 ? 8.924 6.888 1.319 1.00 94.81 70 SER A O 1
ATOM 559 N N . MET A 1 71 ? 7.916 6.235 -0.580 1.00 94.75 71 MET A N 1
ATOM 560 C CA . MET A 1 71 ? 6.802 5.544 0.077 1.00 94.75 71 MET A CA 1
ATOM 561 C C . MET A 1 71 ? 7.275 4.513 1.107 1.00 94.75 71 MET A C 1
ATOM 563 O O . MET A 1 71 ? 6.719 4.431 2.195 1.00 94.75 71 MET A O 1
ATOM 567 N N . ILE A 1 72 ? 8.315 3.732 0.794 1.00 96.12 72 ILE A N 1
ATOM 568 C CA . ILE A 1 72 ? 8.885 2.755 1.733 1.00 96.12 72 ILE A CA 1
ATOM 569 C C . ILE A 1 72 ? 9.510 3.451 2.944 1.00 96.12 72 ILE A C 1
ATOM 571 O O . ILE A 1 72 ? 9.445 2.921 4.053 1.00 96.12 72 ILE A O 1
ATOM 575 N N . THR A 1 73 ? 10.156 4.596 2.737 1.00 95.88 73 THR A N 1
ATOM 576 C CA . THR A 1 73 ? 10.774 5.367 3.821 1.00 95.88 73 THR A CA 1
ATOM 577 C C . THR A 1 73 ? 9.703 5.930 4.745 1.00 95.88 73 THR A C 1
ATOM 579 O O . THR A 1 73 ? 9.792 5.715 5.953 1.00 95.88 73 THR A O 1
ATOM 582 N N . ASP A 1 74 ? 8.652 6.514 4.170 1.00 95.31 74 ASP A N 1
ATOM 583 C CA . ASP A 1 74 ? 7.503 7.037 4.905 1.00 95.31 74 ASP A CA 1
ATOM 584 C C . ASP A 1 74 ? 6.838 5.918 5.716 1.00 95.31 74 ASP A C 1
ATOM 586 O O . ASP A 1 74 ? 6.743 6.008 6.936 1.00 95.31 74 ASP A O 1
ATOM 590 N N . LEU A 1 75 ? 6.504 4.787 5.081 1.00 95.69 75 LEU A N 1
ATOM 591 C CA . LEU A 1 75 ? 5.929 3.615 5.756 1.00 95.69 75 LEU A CA 1
ATOM 592 C C . LEU A 1 75 ? 6.805 3.091 6.899 1.00 95.69 75 LEU A C 1
ATOM 594 O O . LEU A 1 75 ? 6.293 2.729 7.958 1.00 95.69 75 LEU A O 1
ATOM 598 N N . LYS A 1 76 ? 8.128 3.030 6.715 1.00 94.38 76 LYS A N 1
ATOM 599 C CA . LYS A 1 76 ? 9.047 2.610 7.784 1.00 94.38 76 LYS A CA 1
ATOM 600 C C . LYS A 1 76 ? 9.016 3.576 8.960 1.00 94.38 76 LYS A C 1
ATOM 602 O O . LYS A 1 76 ? 9.062 3.129 10.105 1.00 94.38 76 LYS A O 1
ATOM 607 N N . GLU A 1 77 ? 8.948 4.872 8.686 1.00 94.69 77 GLU A N 1
ATOM 608 C CA . GLU A 1 77 ? 8.846 5.897 9.715 1.00 94.69 77 GLU A CA 1
ATOM 609 C C . GLU A 1 77 ? 7.498 5.843 10.436 1.00 94.69 77 GLU A C 1
ATOM 611 O O . GLU A 1 77 ? 7.468 5.907 11.664 1.00 94.69 77 GLU A O 1
ATOM 616 N N . GLU A 1 78 ? 6.399 5.614 9.719 1.00 91.19 78 GLU A N 1
ATOM 617 C CA . GLU A 1 78 ? 5.085 5.415 10.329 1.00 91.19 78 GLU A CA 1
ATOM 618 C C . GLU A 1 78 ? 5.051 4.176 11.221 1.00 91.19 78 GLU A C 1
ATOM 620 O O . GLU A 1 78 ? 4.577 4.249 12.353 1.00 91.19 78 GLU A O 1
ATOM 625 N N . VAL A 1 79 ? 5.605 3.051 10.761 1.00 89.38 79 VAL A N 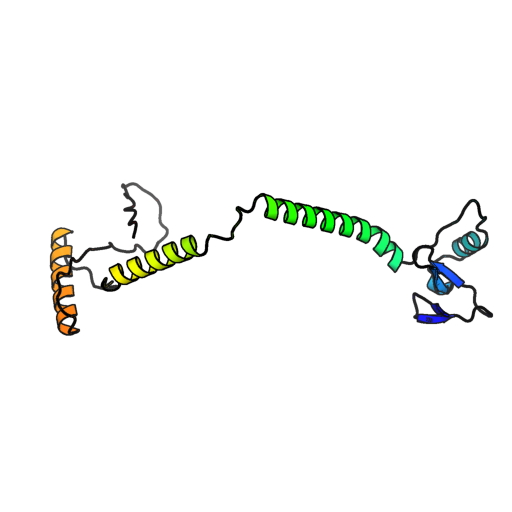1
ATOM 626 C CA . VAL A 1 79 ? 5.712 1.824 11.563 1.00 89.38 79 VAL A CA 1
ATOM 627 C C . VAL A 1 79 ? 6.589 2.049 12.792 1.00 89.38 79 VAL A C 1
ATOM 629 O O . VAL A 1 79 ? 6.246 1.574 13.874 1.00 89.38 79 VAL A O 1
ATOM 632 N N . ARG A 1 80 ? 7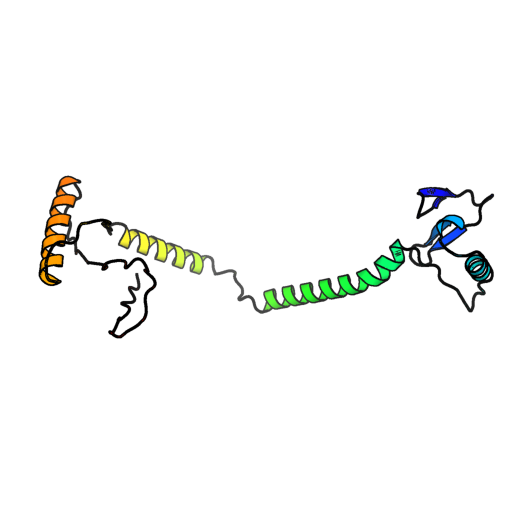.706 2.776 12.659 1.00 89.31 80 ARG A N 1
ATOM 633 C CA . ARG A 1 80 ? 8.563 3.137 13.797 1.00 89.31 80 ARG A CA 1
ATOM 634 C C . ARG A 1 80 ? 7.789 3.993 14.801 1.00 89.31 80 ARG A C 1
ATOM 636 O O . ARG A 1 80 ? 7.720 3.633 15.969 1.00 89.31 80 ARG A O 1
ATOM 643 N N . ARG A 1 81 ? 7.123 5.048 14.328 1.00 86.44 81 ARG A N 1
ATOM 644 C CA . ARG A 1 81 ? 6.290 5.947 15.137 1.00 86.44 81 ARG A CA 1
ATOM 645 C C . ARG A 1 81 ? 5.163 5.197 15.843 1.00 86.44 81 ARG A C 1
ATOM 647 O O . ARG A 1 81 ? 4.909 5.452 17.009 1.00 86.44 81 ARG A O 1
ATOM 654 N N . LEU A 1 82 ? 4.497 4.259 15.172 1.00 81.94 82 LEU A N 1
ATOM 655 C CA . LEU A 1 82 ? 3.446 3.432 15.774 1.00 81.94 82 LEU A CA 1
ATOM 656 C C . LEU A 1 82 ? 3.994 2.455 16.820 1.00 81.94 82 LEU A C 1
ATOM 658 O O . LEU A 1 82 ? 3.3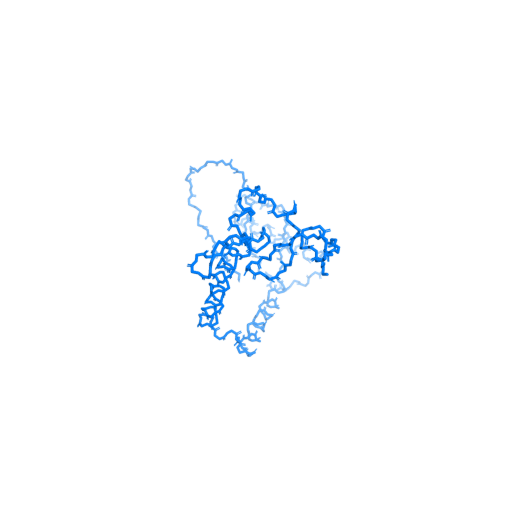19 2.187 17.807 1.00 81.94 82 LEU A O 1
ATOM 662 N N . ARG A 1 83 ? 5.214 1.939 16.638 1.00 78.75 83 ARG A N 1
ATOM 663 C CA . ARG A 1 83 ? 5.887 1.109 17.650 1.00 78.75 83 ARG A CA 1
ATOM 664 C C . ARG A 1 83 ? 6.343 1.913 18.867 1.00 78.75 83 ARG A C 1
ATOM 666 O O . ARG A 1 83 ? 6.354 1.366 19.960 1.00 78.75 83 ARG A O 1
ATOM 673 N N . GLU A 1 84 ? 6.726 3.172 18.672 1.00 78.94 84 GLU A N 1
ATOM 674 C CA . GLU A 1 84 ? 7.187 4.076 19.735 1.00 78.94 84 GLU A CA 1
ATOM 675 C C . GLU A 1 84 ? 6.022 4.741 20.492 1.00 78.94 84 GLU A C 1
ATOM 677 O O . GLU A 1 84 ? 6.105 4.912 21.704 1.00 78.94 84 GLU A O 1
ATOM 682 N N . ASN A 1 85 ? 4.932 5.082 19.792 1.00 66.44 85 ASN A N 1
ATOM 683 C CA . ASN A 1 85 ? 3.742 5.741 20.353 1.00 66.44 85 ASN A CA 1
ATOM 684 C C . ASN A 1 85 ? 2.617 4.774 20.721 1.00 66.44 85 ASN A C 1
ATOM 686 O O . ASN A 1 85 ? 1.640 5.178 21.353 1.00 66.44 85 ASN A O 1
ATOM 690 N N . GLY A 1 86 ? 2.712 3.510 20.315 1.00 54.81 86 GLY A N 1
ATOM 691 C CA . GLY A 1 86 ? 1.909 2.479 20.938 1.00 54.81 86 GLY A CA 1
ATOM 692 C C . GLY A 1 86 ? 2.274 2.462 22.423 1.00 54.81 86 GLY A C 1
ATOM 693 O O . GLY A 1 86 ? 3.463 2.363 22.738 1.00 54.81 86 GLY A O 1
ATOM 694 N N . PRO A 1 87 ? 1.304 2.500 23.359 1.00 55.97 87 PRO A N 1
ATOM 695 C CA . PRO A 1 87 ? 1.578 1.937 24.672 1.00 55.97 87 PRO A CA 1
ATOM 696 C C . PRO A 1 87 ? 2.174 0.552 24.413 1.00 55.97 87 PRO A C 1
AT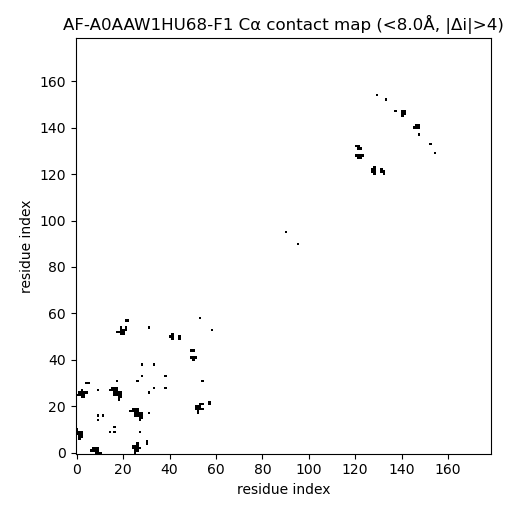OM 698 O O . PRO A 1 87 ? 1.829 -0.074 23.407 1.00 55.97 87 PRO A O 1
ATOM 701 N N . GLY A 1 88 ? 3.061 0.050 25.266 1.00 57.50 88 GLY A N 1
ATOM 702 C CA . GLY A 1 88 ? 3.386 -1.372 25.240 1.00 57.50 88 GLY A CA 1
ATOM 703 C C . GLY A 1 88 ? 2.093 -2.174 25.426 1.00 57.50 88 GLY A C 1
ATOM 704 O O . GLY A 1 88 ? 1.736 -2.522 26.541 1.00 57.50 88 GLY A O 1
ATOM 705 N N . LEU A 1 89 ? 1.355 -2.421 24.343 1.00 58.09 89 LEU A N 1
ATOM 706 C CA . LEU A 1 89 ? 0.069 -3.101 24.299 1.00 58.09 89 LEU A CA 1
ATOM 707 C C . LEU A 1 89 ? 0.345 -4.596 24.200 1.00 58.09 89 LEU A C 1
ATOM 709 O O . LEU A 1 89 ? -0.160 -5.305 23.339 1.00 58.09 89 LEU A O 1
ATOM 713 N N . THR A 1 90 ? 1.157 -5.088 25.121 1.00 55.41 90 THR A N 1
ATOM 714 C CA . THR A 1 90 ? 0.741 -6.298 25.802 1.00 55.41 90 THR A CA 1
ATOM 715 C C . THR A 1 90 ? -0.019 -5.788 27.014 1.00 55.41 90 THR A C 1
ATOM 717 O O . THR A 1 90 ? 0.626 -5.465 28.016 1.00 55.41 90 THR A O 1
ATOM 720 N N . PRO A 1 91 ? -1.358 -5.632 26.955 1.00 53.34 91 PRO A N 1
ATOM 721 C CA . PRO A 1 91 ? -2.086 -5.560 28.207 1.00 53.34 91 PRO A CA 1
ATOM 722 C C . PRO A 1 91 ? -1.630 -6.782 29.004 1.00 53.34 91 PRO A C 1
ATOM 724 O O . PRO A 1 91 ? -1.558 -7.891 28.461 1.00 53.34 91 PRO A O 1
ATOM 727 N N . SER A 1 92 ? -1.174 -6.558 30.240 1.00 54.16 92 SER A N 1
ATOM 728 C CA . SER A 1 92 ? -0.800 -7.665 31.115 1.00 54.16 92 SER A CA 1
ATOM 729 C C . SER A 1 92 ? -1.930 -8.694 31.024 1.00 54.16 92 SER A C 1
ATOM 731 O O . SER A 1 92 ? -3.089 -8.282 31.126 1.00 54.16 92 SER A O 1
ATOM 733 N N . PRO A 1 93 ? -1.653 -9.994 30.807 1.00 60.38 93 PRO A N 1
ATOM 734 C CA . PRO A 1 93 ? -2.703 -11.010 30.739 1.00 60.38 93 PRO A CA 1
ATOM 735 C C . PRO A 1 93 ? -3.683 -10.893 31.914 1.00 60.38 93 PRO A C 1
ATOM 737 O O . PRO A 1 93 ? -4.874 -11.137 31.759 1.00 60.38 93 PRO A O 1
ATOM 740 N N . VAL A 1 94 ? -3.186 -10.426 33.063 1.00 59.22 94 VAL A N 1
ATOM 741 C CA . VAL A 1 94 ? -3.955 -10.131 34.273 1.00 59.22 94 VAL A CA 1
ATOM 742 C C . VAL A 1 94 ? -4.984 -9.011 34.065 1.00 59.22 94 VAL A C 1
ATOM 744 O O . VAL A 1 94 ? -6.141 -9.207 34.411 1.00 59.22 94 VAL A O 1
ATOM 747 N N . ALA A 1 95 ? -4.617 -7.888 33.437 1.00 60.94 95 ALA A N 1
ATOM 748 C CA . ALA A 1 95 ? -5.524 -6.756 33.208 1.00 60.94 95 ALA A CA 1
ATOM 749 C C . ALA A 1 95 ? -6.662 -7.112 32.234 1.00 60.94 95 ALA A C 1
ATOM 751 O O . ALA A 1 95 ? -7.820 -6.806 32.497 1.00 60.94 95 ALA A O 1
ATOM 752 N N . VAL A 1 96 ? -6.354 -7.849 31.158 1.00 68.75 96 VAL A N 1
ATOM 753 C CA . VAL A 1 96 ? -7.382 -8.357 30.225 1.00 68.75 96 VAL A CA 1
ATOM 754 C C . VAL A 1 96 ? -8.315 -9.341 30.927 1.00 68.75 96 VAL A C 1
ATOM 756 O O . VAL A 1 96 ? -9.521 -9.342 30.698 1.00 68.75 96 VAL A O 1
ATOM 759 N N . THR A 1 97 ? -7.764 -10.183 31.802 1.00 76.62 97 THR A N 1
ATOM 760 C CA . THR A 1 97 ? -8.551 -11.174 32.540 1.00 76.62 97 THR A CA 1
ATOM 761 C C . THR A 1 97 ? -9.486 -10.502 33.547 1.00 76.62 97 THR A C 1
ATOM 763 O O . THR A 1 97 ? -10.642 -10.896 33.640 1.00 76.62 97 THR A O 1
ATOM 766 N N . GLU A 1 98 ? -9.038 -9.465 34.259 1.00 82.00 98 GLU A N 1
ATOM 767 C CA . GLU A 1 98 ? -9.880 -8.714 35.201 1.00 82.00 98 GLU A CA 1
ATOM 768 C C . GLU A 1 98 ? -11.020 -7.963 34.508 1.00 82.00 98 GLU A C 1
ATOM 770 O O . GLU A 1 98 ? -12.146 -7.979 35.008 1.00 82.00 98 GLU A O 1
ATOM 775 N N . GLU A 1 99 ? -10.769 -7.361 33.343 1.00 82.06 99 GLU A N 1
ATOM 776 C CA . GLU A 1 99 ? -11.814 -6.713 32.542 1.00 82.06 99 GLU A CA 1
ATOM 777 C C . GLU A 1 99 ? -12.857 -7.726 32.060 1.00 82.06 99 GLU A C 1
ATOM 779 O O . GLU A 1 99 ? -14.055 -7.501 32.231 1.00 82.06 99 GLU A O 1
ATOM 784 N N . ILE A 1 100 ? -12.419 -8.877 31.534 1.00 84.94 100 ILE A N 1
ATOM 785 C CA . ILE A 1 100 ? -13.321 -9.952 31.097 1.00 84.94 100 ILE A CA 1
ATOM 786 C C . ILE A 1 100 ? -14.127 -10.500 32.279 1.00 84.94 100 ILE A C 1
ATOM 788 O O . ILE A 1 100 ? -15.338 -10.674 32.164 1.00 84.94 100 ILE A O 1
ATOM 792 N N . ILE A 1 101 ? -13.490 -10.751 33.427 1.00 87.88 101 ILE A N 1
ATOM 793 C CA . ILE A 1 101 ? -14.182 -11.232 34.631 1.00 87.88 101 ILE A CA 1
ATOM 794 C C . ILE A 1 101 ? -15.208 -10.200 35.102 1.00 87.88 101 ILE A C 1
ATOM 796 O O . ILE A 1 101 ? -16.340 -10.569 35.411 1.00 87.88 101 ILE A O 1
ATOM 800 N N . SER A 1 102 ? -14.843 -8.918 35.134 1.00 90.06 102 SER A N 1
ATOM 801 C CA . SER A 1 102 ? -15.745 -7.839 35.553 1.00 90.06 102 SER A CA 1
ATOM 802 C C . SER A 1 102 ? -16.956 -7.730 34.627 1.00 90.06 102 SER A C 1
ATOM 804 O O . SER A 1 102 ? -18.086 -7.616 35.094 1.00 90.06 102 SER A O 1
ATOM 806 N N . GLU A 1 103 ? -16.739 -7.839 33.318 1.00 89.75 103 GLU A N 1
ATOM 807 C CA . GLU A 1 103 ? -17.795 -7.831 32.306 1.00 89.75 103 GLU A CA 1
ATOM 808 C C . GLU A 1 103 ? -18.723 -9.045 32.439 1.00 89.75 103 GLU A C 1
ATOM 810 O O . GLU A 1 103 ? -19.946 -8.895 32.475 1.00 89.75 103 GLU A O 1
ATOM 815 N N . MET A 1 104 ? -18.153 -10.241 32.614 1.00 88.75 104 MET A N 1
ATOM 816 C CA . MET A 1 104 ? -18.917 -11.468 32.833 1.00 88.75 104 MET A CA 1
ATOM 817 C C . MET A 1 104 ? -19.748 -11.406 34.116 1.00 88.75 104 MET A C 1
ATOM 819 O O . MET A 1 104 ? -20.906 -11.826 34.115 1.00 88.75 104 MET A O 1
ATOM 823 N N . LEU A 1 105 ? -19.186 -10.874 35.206 1.00 89.00 105 LEU A N 1
ATOM 824 C CA . LEU A 1 105 ? -19.909 -10.671 36.461 1.00 89.00 105 LEU A CA 1
ATOM 825 C C . LEU A 1 105 ? -21.052 -9.673 36.285 1.00 89.00 105 LEU A C 1
ATOM 827 O O . LEU A 1 105 ? -22.144 -9.909 36.799 1.00 89.00 105 LEU A O 1
ATOM 831 N N . GLU A 1 106 ? -20.838 -8.604 35.522 1.00 88.94 106 GLU A N 1
ATOM 832 C CA . GLU A 1 106 ? -21.865 -7.604 35.248 1.00 88.94 106 GLU A CA 1
ATOM 833 C C . GLU A 1 106 ? -22.998 -8.167 34.376 1.00 88.94 106 GLU A C 1
ATOM 835 O O . GLU A 1 106 ? -24.176 -7.961 34.681 1.00 88.94 106 GLU A O 1
ATOM 840 N N . ARG A 1 107 ? -22.672 -8.963 33.347 1.00 85.44 107 ARG A N 1
ATOM 841 C CA . ARG A 1 107 ? -23.670 -9.706 32.561 1.00 85.44 107 ARG A CA 1
ATOM 842 C C . ARG A 1 107 ? -24.451 -10.679 33.419 1.00 85.44 107 ARG A C 1
ATOM 844 O O . ARG A 1 107 ? -25.670 -10.734 33.311 1.00 85.44 107 ARG A O 1
ATOM 851 N N . ASN A 1 108 ? -23.768 -11.424 34.282 1.00 86.31 108 ASN A N 1
ATOM 852 C CA . ASN A 1 108 ? -24.426 -12.366 35.175 1.00 86.31 108 ASN A CA 1
ATOM 853 C C . ASN A 1 108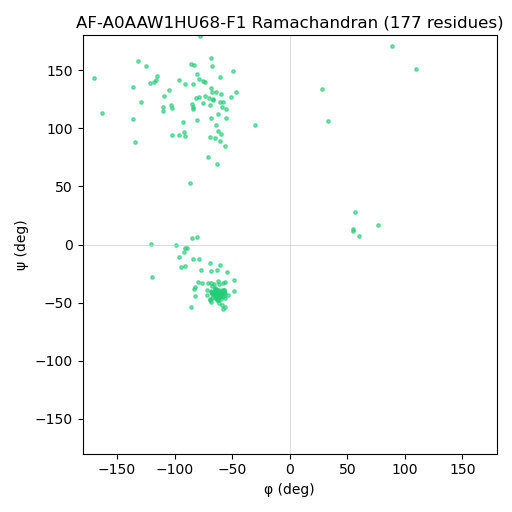 ? -25.342 -11.631 36.168 1.00 86.31 108 ASN A C 1
ATOM 855 O O . ASN A 1 108 ? -26.470 -12.061 36.391 1.00 86.31 108 ASN A O 1
ATOM 859 N N . ARG A 1 109 ? -24.914 -10.468 36.681 1.00 85.62 109 ARG A N 1
ATOM 860 C CA . ARG A 1 109 ? -25.716 -9.596 37.553 1.00 85.62 109 ARG A CA 1
ATOM 861 C C . ARG A 1 109 ? -26.986 -9.087 36.870 1.00 85.62 109 ARG A C 1
ATOM 863 O O . ARG A 1 109 ? -28.021 -9.012 37.520 1.00 85.62 109 ARG A O 1
ATOM 870 N N . ARG A 1 110 ? -26.911 -8.737 35.582 1.00 83.81 110 ARG A N 1
ATOM 871 C CA . ARG A 1 110 ? -28.052 -8.245 34.784 1.00 83.81 110 ARG A CA 1
ATOM 872 C C . ARG A 1 110 ? -28.820 -9.353 34.062 1.00 83.81 110 ARG A C 1
ATOM 874 O O . ARG A 1 110 ? -29.810 -9.050 33.408 1.00 83.81 110 ARG A O 1
ATOM 881 N N . SER A 1 111 ? -28.387 -10.610 34.152 1.00 81.25 111 SER A N 1
ATOM 882 C CA . SER A 1 111 ? -28.969 -11.727 33.388 1.00 81.25 111 SER A CA 1
ATOM 883 C C . SER A 1 111 ? -30.432 -12.010 33.740 1.00 81.25 111 SER A C 1
ATOM 885 O O . SER A 1 111 ? -31.163 -12.570 32.929 1.00 81.25 111 SER A O 1
ATOM 887 N N . SER A 1 112 ? -30.867 -11.585 34.926 1.00 77.31 112 SER A N 1
ATOM 888 C CA . SER A 1 112 ? -32.250 -11.663 35.393 1.00 77.31 112 SER A CA 1
ATOM 889 C C . SER A 1 112 ? -33.101 -10.444 35.021 1.00 77.31 112 SER A C 1
ATOM 891 O O . SER A 1 112 ? -34.296 -10.433 35.318 1.00 77.31 112 SER A O 1
ATOM 893 N N . ASN A 1 113 ? -32.528 -9.414 34.386 1.00 83.19 113 ASN A N 1
ATOM 894 C CA . ASN A 1 113 ? -33.292 -8.257 33.931 1.00 83.19 113 ASN A CA 1
ATOM 895 C C . ASN A 1 113 ? -34.125 -8.645 32.704 1.00 83.19 113 ASN A C 1
ATOM 897 O O . ASN A 1 113 ? -33.596 -9.142 31.711 1.00 83.19 113 ASN A O 1
ATOM 901 N N . ILE A 1 114 ? -35.426 -8.364 32.754 1.00 81.75 114 ILE A N 1
ATOM 902 C CA . ILE A 1 114 ? -36.364 -8.635 31.661 1.00 81.75 114 ILE A CA 1
ATOM 903 C C . ILE A 1 114 ? -36.780 -7.300 31.044 1.00 81.75 114 ILE A C 1
ATOM 905 O O . ILE A 1 114 ? -37.224 -6.399 31.755 1.00 81.75 114 ILE A O 1
ATOM 909 N N . ILE A 1 115 ? -36.650 -7.176 29.720 1.00 84.50 115 ILE A N 1
ATOM 910 C CA . ILE A 1 115 ? -37.166 -6.032 28.960 1.00 84.50 115 ILE A CA 1
ATOM 911 C C . ILE A 1 115 ? -38.442 -6.476 28.253 1.00 84.50 115 ILE A C 1
ATOM 913 O O . ILE A 1 115 ? -38.418 -7.400 27.442 1.00 84.50 115 ILE A O 1
ATOM 917 N N . ILE A 1 116 ? -39.550 -5.804 28.557 1.00 79.94 116 ILE A N 1
ATOM 918 C CA . ILE A 1 116 ? -40.840 -6.028 27.906 1.00 79.94 116 ILE A CA 1
ATOM 919 C C . ILE A 1 116 ? -41.039 -4.897 26.903 1.00 79.94 116 ILE A C 1
ATOM 921 O O . ILE A 1 116 ? -41.063 -3.726 27.274 1.00 79.94 116 ILE A O 1
ATOM 925 N N . TYR A 1 117 ? -41.129 -5.258 25.626 1.00 83.38 117 TYR A N 1
ATOM 926 C CA . TYR A 1 117 ? -41.286 -4.326 24.515 1.00 83.38 117 TYR A CA 1
ATOM 927 C C . TYR A 1 117 ? -42.643 -4.532 23.837 1.00 83.38 117 TYR A C 1
ATOM 929 O O . TYR A 1 117 ? -43.125 -5.660 23.743 1.00 83.38 117 TYR A O 1
ATOM 937 N N . GLY A 1 118 ? -43.251 -3.445 23.357 1.00 77.62 118 GLY A N 1
ATOM 938 C CA . GLY A 1 118 ? -44.545 -3.487 22.669 1.00 77.62 118 GLY A CA 1
ATOM 939 C C . GLY A 1 118 ? -45.757 -3.653 23.593 1.00 77.62 118 GLY A C 1
ATOM 940 O O . GLY A 1 118 ? -46.833 -4.011 23.119 1.00 77.62 118 GLY A O 1
ATOM 941 N N . SER A 1 119 ? -45.611 -3.403 24.899 1.00 75.94 119 SER A N 1
ATOM 942 C CA . SER A 1 119 ? -46.760 -3.297 25.802 1.00 75.94 119 SER A CA 1
ATOM 943 C C . SER A 1 119 ? -47.566 -2.040 25.478 1.00 75.94 119 SER A C 1
ATOM 945 O O . SER A 1 119 ? -46.997 -0.962 25.302 1.00 75.94 119 SER A O 1
ATOM 947 N N . VAL A 1 120 ? -48.890 -2.173 25.417 1.00 78.06 120 VAL A N 1
ATOM 948 C CA . VAL A 1 120 ? -49.793 -1.030 25.239 1.00 78.06 120 VAL A CA 1
ATOM 949 C C . VAL A 1 120 ? -49.754 -0.187 26.507 1.00 78.06 120 VAL A C 1
ATOM 951 O O . VAL A 1 120 ? -50.091 -0.689 27.576 1.00 78.06 120 VAL A O 1
ATOM 954 N N . GLU A 1 121 ? -49.352 1.077 26.390 1.00 73.31 121 GLU A N 1
ATOM 955 C CA . GLU A 1 121 ? -49.346 2.001 27.524 1.00 73.31 121 GLU A CA 1
ATOM 956 C C . GLU A 1 121 ? -50.785 2.273 27.976 1.00 73.31 121 GLU A C 1
ATOM 958 O O . GLU A 1 121 ? -51.634 2.671 27.172 1.00 73.31 121 GLU A O 1
ATOM 963 N N . GLN A 1 122 ? -51.068 2.052 29.259 1.00 70.56 122 GLN A N 1
ATOM 964 C CA . GLN A 1 122 ? -52.384 2.309 29.842 1.00 70.56 122 GLN A CA 1
ATOM 965 C C . GLN A 1 122 ? -52.292 3.400 30.904 1.00 70.56 122 GLN A C 1
ATOM 967 O O . GLN A 1 122 ? -51.337 3.441 31.665 1.00 70.56 122 GLN A O 1
ATOM 972 N N . GLY A 1 123 ? -53.291 4.281 30.973 1.00 71.50 123 GLY A N 1
ATOM 973 C CA . GLY A 1 123 ? -53.407 5.285 32.033 1.00 71.50 123 GLY A CA 1
ATOM 974 C C . GLY A 1 123 ? -53.158 6.719 31.568 1.00 71.50 123 GLY A C 1
ATOM 975 O O . GLY A 1 123 ? -52.418 6.992 30.621 1.00 71.50 123 GLY A O 1
ATOM 976 N N . SER A 1 124 ? -53.807 7.654 32.260 1.00 73.56 124 SER A N 1
ATOM 977 C CA . SER A 1 124 ? -53.851 9.077 31.893 1.00 73.56 124 SER A CA 1
ATOM 978 C C . SER A 1 124 ? -52.726 9.908 32.521 1.00 73.56 124 SER A C 1
ATOM 980 O O . SER A 1 124 ? -52.409 11.001 32.053 1.00 73.56 124 SER A O 1
ATOM 982 N N . SER A 1 125 ? -52.095 9.386 33.577 1.00 81.06 125 SER A N 1
ATOM 983 C CA . SER A 1 125 ? -51.021 10.044 34.325 1.00 81.06 125 SER A CA 1
ATOM 984 C C . SER A 1 125 ? -49.836 9.105 34.550 1.00 81.06 125 SER A C 1
ATOM 986 O O . SER A 1 125 ? -49.992 7.887 34.567 1.00 81.06 125 SER A O 1
ATOM 988 N N . LYS A 1 126 ? -48.642 9.662 34.799 1.00 76.00 126 LYS A N 1
ATOM 989 C CA . LYS A 1 126 ? -47.417 8.871 35.031 1.00 76.00 126 LYS A CA 1
ATOM 990 C C . LYS A 1 126 ? -47.550 7.876 36.196 1.00 76.00 126 LYS A C 1
ATOM 992 O O . LYS A 1 126 ? -47.036 6.768 36.104 1.00 76.00 126 LYS A O 1
ATOM 997 N N . GLN A 1 127 ? -48.221 8.256 37.287 1.00 78.69 127 GLN A N 1
ATOM 998 C CA . GLN A 1 127 ? -48.410 7.376 38.452 1.00 78.69 127 GLN A CA 1
ATOM 999 C C . GLN A 1 127 ? -49.396 6.238 38.167 1.00 78.69 127 GLN A C 1
ATOM 1001 O O . GLN A 1 127 ? -49.179 5.101 38.591 1.00 78.69 127 GLN A O 1
ATOM 1006 N N . GLU A 1 128 ? -50.466 6.546 37.436 1.00 81.25 128 GLU A N 1
ATOM 1007 C CA . GLU A 1 128 ? -51.465 5.564 37.026 1.00 81.25 128 GLU A CA 1
ATOM 1008 C C . GLU A 1 128 ? -50.871 4.569 36.022 1.00 81.25 128 GLU A C 1
ATOM 1010 O O . GLU A 1 128 ? -51.023 3.365 36.212 1.00 81.25 128 GLU A O 1
ATOM 1015 N N . GLN A 1 129 ? -50.090 5.063 35.054 1.00 79.38 129 GLN A N 1
ATOM 1016 C CA . GLN A 1 129 ? -49.340 4.255 34.087 1.00 79.38 129 GLN A CA 1
ATOM 1017 C C . GLN A 1 129 ? -48.413 3.257 34.771 1.00 79.38 129 GLN A C 1
ATOM 1019 O O . GLN A 1 129 ? -48.532 2.057 34.560 1.00 79.38 129 GLN A O 1
ATOM 1024 N N . VAL A 1 130 ? -47.552 3.723 35.683 1.00 80.00 130 VAL A N 1
ATOM 1025 C CA . VAL A 1 130 ? -46.642 2.832 36.424 1.00 80.00 130 VAL A CA 1
ATOM 1026 C C . VAL A 1 130 ? -47.413 1.746 37.176 1.00 80.00 130 VAL A C 1
ATOM 1028 O O . VAL A 1 130 ? -46.972 0.599 37.217 1.00 80.00 130 VAL A O 1
ATOM 1031 N N . SER A 1 131 ? -48.564 2.080 37.759 1.00 82.12 131 SER A N 1
ATOM 1032 C CA . SER A 1 131 ? -49.369 1.131 38.534 1.00 82.12 131 SER A CA 1
ATOM 1033 C C . SER A 1 131 ? -50.058 0.089 37.645 1.00 82.12 131 SER A C 1
ATOM 1035 O O . SER A 1 131 ? -50.047 -1.103 37.969 1.00 82.12 131 SER A O 1
ATOM 1037 N N . GLN A 1 132 ? -50.624 0.520 36.515 1.00 84.31 132 GLN A N 1
ATOM 1038 C CA . GLN A 1 132 ? -51.289 -0.353 35.545 1.00 84.31 132 GLN A CA 1
ATOM 1039 C C . GLN A 1 132 ? -50.278 -1.253 34.825 1.00 84.31 132 GLN A C 1
ATOM 1041 O O . GLN A 1 132 ? -50.451 -2.472 34.829 1.00 84.31 132 GLN A O 1
ATOM 1046 N N . ASP A 1 133 ? -49.170 -0.688 34.339 1.00 83.12 133 ASP A N 1
ATOM 1047 C CA . ASP A 1 133 ? -48.076 -1.427 33.699 1.00 83.12 133 ASP A CA 1
ATOM 1048 C C . ASP A 1 133 ? -47.485 -2.469 34.657 1.00 83.12 133 ASP A C 1
ATOM 1050 O O . ASP A 1 133 ? -47.289 -3.626 34.292 1.00 83.12 133 ASP A O 1
ATOM 1054 N N . THR A 1 134 ? -47.256 -2.094 35.922 1.00 83.19 134 THR A N 1
ATOM 1055 C CA . THR A 1 134 ? -46.755 -3.026 36.945 1.00 83.19 134 THR A CA 1
ATOM 1056 C C . THR A 1 134 ? -47.704 -4.202 37.152 1.00 83.19 134 THR A C 1
ATOM 1058 O O . THR A 1 134 ? -47.248 -5.333 37.317 1.00 83.19 134 THR A O 1
ATOM 1061 N N . THR A 1 135 ? -49.013 -3.950 37.164 1.00 86.12 135 THR A N 1
ATOM 1062 C CA . THR A 1 135 ? -50.023 -4.998 37.359 1.00 86.12 135 THR A CA 1
ATOM 1063 C C . THR A 1 135 ? -50.061 -5.934 36.153 1.00 86.12 135 THR A C 1
ATOM 1065 O O . THR A 1 135 ? -49.908 -7.141 36.316 1.00 86.12 135 THR A O 1
ATOM 1068 N N . PHE A 1 136 ? -50.132 -5.375 34.943 1.00 85.56 136 PHE A N 1
ATOM 1069 C CA . PHE A 1 136 ? -50.103 -6.137 33.695 1.00 85.56 136 PHE A CA 1
ATOM 1070 C C . PHE A 1 136 ? -48.852 -7.018 33.574 1.00 85.56 136 PHE A C 1
ATOM 1072 O O . PHE A 1 136 ? -48.947 -8.200 33.246 1.00 85.56 136 PHE A O 1
ATOM 1079 N N . ILE A 1 137 ? -47.674 -6.466 33.879 1.00 84.56 137 ILE A N 1
ATOM 1080 C CA . ILE A 1 137 ? -46.409 -7.205 33.822 1.00 84.56 137 ILE A CA 1
ATOM 1081 C C . ILE A 1 137 ? -46.405 -8.346 34.840 1.00 84.56 137 ILE A C 1
ATOM 1083 O O . ILE A 1 137 ? -45.975 -9.450 34.512 1.00 84.56 137 ILE A O 1
ATOM 1087 N N . LYS A 1 138 ? -46.897 -8.119 36.062 1.00 84.25 138 LYS A N 1
ATOM 1088 C CA . LYS A 1 138 ? -46.987 -9.183 37.070 1.00 84.25 138 LYS A CA 1
ATOM 1089 C C . LYS A 1 138 ? -47.883 -10.323 36.600 1.00 84.25 138 LYS A C 1
ATOM 1091 O O . LYS A 1 138 ? -47.468 -11.473 36.715 1.00 84.25 138 LYS A O 1
ATOM 1096 N N . ASP A 1 139 ? -49.039 -10.012 36.025 1.00 86.31 139 ASP A N 1
ATOM 1097 C CA . ASP A 1 139 ? -49.966 -11.019 35.505 1.00 86.31 139 ASP A CA 1
ATOM 1098 C C . ASP A 1 139 ? -49.357 -11.800 34.332 1.00 86.31 139 ASP A C 1
ATOM 1100 O O . ASP A 1 139 ? -49.430 -13.030 34.297 1.00 86.31 139 ASP A O 1
ATOM 1104 N N . LEU A 1 140 ? -48.676 -11.110 33.411 1.00 85.56 140 LEU A N 1
ATOM 1105 C CA . LEU A 1 140 ? -47.965 -11.733 32.292 1.00 85.56 140 LEU A CA 1
ATOM 1106 C C . LEU A 1 140 ? -46.864 -12.689 32.776 1.00 85.56 140 LEU A C 1
ATOM 1108 O O . LEU A 1 140 ? -46.739 -13.805 32.278 1.00 85.56 140 LEU A O 1
ATOM 1112 N N . LEU A 1 141 ? -46.070 -12.276 33.766 1.00 85.75 141 LEU A N 1
ATOM 1113 C CA . LEU A 1 141 ? -45.000 -13.106 34.322 1.00 85.75 141 LEU A CA 1
ATOM 1114 C C . LEU A 1 141 ? -45.548 -14.346 35.047 1.00 85.75 141 LEU A C 1
ATOM 1116 O O . LEU A 1 141 ? -44.927 -15.405 34.971 1.00 85.75 141 LEU A O 1
ATOM 1120 N N . ILE A 1 142 ? -46.713 -14.240 35.703 1.00 85.56 142 ILE A N 1
ATOM 1121 C CA . ILE A 1 142 ? -47.416 -15.396 36.289 1.00 85.56 142 ILE A CA 1
ATOM 1122 C C . ILE A 1 142 ? -47.832 -16.381 35.192 1.00 85.56 142 ILE A C 1
ATOM 1124 O O . ILE A 1 142 ? -47.612 -17.581 35.339 1.00 85.56 142 ILE A O 1
ATOM 1128 N N . GLN A 1 143 ? -48.399 -15.890 34.085 1.00 86.94 143 GLN A N 1
ATOM 1129 C CA . GLN A 1 143 ? -48.815 -16.735 32.957 1.00 86.94 143 GLN A CA 1
ATOM 1130 C C . GLN A 1 143 ? -47.645 -17.476 32.299 1.00 86.94 143 GLN A C 1
ATOM 1132 O O . GLN A 1 143 ? -47.828 -18.579 31.795 1.00 86.94 143 GLN A O 1
ATOM 1137 N N . LEU A 1 144 ? -46.453 -16.879 32.309 1.00 84.88 144 LEU A N 1
ATOM 1138 C CA . LEU A 1 144 ? -45.230 -17.470 31.761 1.00 84.88 144 LEU A CA 1
ATOM 1139 C C . LEU A 1 144 ? -44.497 -18.391 32.750 1.00 84.88 144 LEU A C 1
ATOM 1141 O O . LEU A 1 144 ? -43.393 -18.837 32.446 1.00 84.88 144 LEU A O 1
ATOM 1145 N N . GLU A 1 145 ? -45.080 -18.656 33.925 1.00 84.94 145 GLU A N 1
ATOM 1146 C CA . GLU A 1 145 ? -44.486 -19.473 34.995 1.00 84.94 145 GLU A CA 1
ATOM 1147 C C . GLU A 1 145 ? -43.111 -18.959 35.466 1.00 84.94 145 GLU A C 1
ATOM 1149 O O . GLU A 1 145 ? -42.269 -19.714 35.959 1.00 84.94 145 GLU A O 1
ATOM 1154 N N . ILE A 1 146 ? -42.867 -17.650 35.343 1.00 78.50 146 ILE A N 1
ATOM 1155 C CA . ILE A 1 146 ? -41.611 -17.034 35.773 1.00 78.50 146 ILE A CA 1
ATOM 1156 C C . ILE A 1 146 ? -41.684 -16.800 37.290 1.00 78.50 146 ILE A C 1
ATOM 1158 O O . ILE A 1 146 ? -42.626 -16.152 37.759 1.00 78.50 146 ILE A O 1
ATOM 1162 N N . PRO A 1 147 ? -40.705 -17.282 38.085 1.00 73.81 147 PRO A N 1
ATOM 1163 C CA . PRO A 1 147 ? -40.695 -17.073 39.527 1.00 73.81 147 PRO A CA 1
ATOM 1164 C C . PRO A 1 147 ? -40.766 -15.581 39.864 1.00 73.81 147 PRO A C 1
ATOM 1166 O O . PRO A 1 147 ? -39.853 -14.815 39.551 1.00 73.81 147 PRO A O 1
ATOM 1169 N N . GLN A 1 148 ? -41.848 -15.179 40.532 1.00 65.38 148 GLN A N 1
ATOM 1170 C CA . GLN A 1 148 ? -42.056 -13.828 41.055 1.00 65.38 148 GLN A CA 1
ATOM 1171 C C . GLN A 1 148 ? -41.107 -13.605 42.241 1.00 65.38 148 GLN A C 1
ATOM 1173 O O . GLN A 1 148 ? -41.494 -13.689 43.404 1.00 65.38 148 GLN A O 1
ATOM 1178 N N . THR A 1 149 ? -39.826 -13.397 41.951 1.00 64.62 149 THR A N 1
ATOM 1179 C CA . THR A 1 149 ? -38.885 -12.832 42.923 1.00 64.62 149 THR A CA 1
ATOM 1180 C C . THR A 1 149 ? -39.103 -11.319 43.011 1.00 64.62 149 THR A C 1
ATOM 1182 O O . THR A 1 149 ? -40.011 -10.797 42.369 1.00 64.62 149 THR A O 1
ATOM 1185 N N . ASP A 1 150 ? -38.347 -10.620 43.859 1.00 68.81 150 ASP A N 1
ATOM 1186 C CA . ASP A 1 150 ? -38.491 -9.193 44.196 1.00 68.81 150 ASP A CA 1
ATOM 1187 C C . ASP A 1 150 ? -38.253 -8.270 42.971 1.00 68.81 150 ASP A C 1
ATOM 1189 O O . ASP A 1 150 ? -37.228 -7.598 42.840 1.00 68.81 150 ASP A O 1
ATOM 1193 N N . ILE A 1 151 ? -39.182 -8.304 42.010 1.00 71.38 151 ILE A N 1
ATOM 1194 C CA . ILE A 1 151 ? -39.119 -7.599 40.732 1.00 71.38 151 ILE A CA 1
ATOM 1195 C C . ILE A 1 151 ? -39.412 -6.127 40.990 1.00 71.38 151 ILE A C 1
ATOM 1197 O O . ILE A 1 151 ? -40.484 -5.756 41.475 1.00 71.38 151 ILE A O 1
ATOM 1201 N N . LYS A 1 152 ? -38.457 -5.279 40.612 1.00 78.12 152 LYS A N 1
ATOM 1202 C CA . LYS A 1 152 ? -38.575 -3.822 40.663 1.00 78.12 152 LYS A CA 1
ATOM 1203 C C . LYS A 1 152 ? -38.858 -3.311 39.252 1.00 78.12 152 LYS A C 1
ATOM 1205 O O . LYS A 1 152 ? -37.912 -3.145 38.483 1.00 78.12 152 LYS A O 1
ATOM 1210 N N . PRO A 1 153 ? -40.132 -3.109 38.876 1.00 75.50 153 PRO A N 1
ATOM 1211 C CA . PRO A 1 153 ? -40.459 -2.594 37.556 1.00 75.50 153 PRO A CA 1
ATOM 1212 C C . PRO A 1 153 ? -39.908 -1.173 37.413 1.00 75.50 153 PRO A C 1
ATOM 1214 O O . PRO A 1 153 ? -40.105 -0.322 38.282 1.00 75.50 153 PRO A O 1
ATOM 1217 N N . GLN A 1 154 ? -39.218 -0.919 36.305 1.00 79.88 154 GLN A N 1
ATOM 1218 C CA . GLN A 1 154 ? -38.716 0.401 35.949 1.00 79.88 154 GLN A CA 1
ATOM 1219 C C . GLN A 1 154 ? -39.140 0.723 34.520 1.00 79.88 154 GLN A C 1
ATOM 1221 O O . GLN A 1 154 ? -38.815 -0.010 33.587 1.00 79.88 154 GLN A O 1
ATOM 1226 N N . ARG A 1 155 ? -39.860 1.835 34.345 1.00 76.25 155 ARG A N 1
ATOM 1227 C CA . ARG A 1 155 ? -40.248 2.320 33.019 1.00 76.25 155 ARG A CA 1
ATOM 1228 C C . ARG A 1 155 ? -39.058 3.024 32.366 1.00 76.25 155 ARG A C 1
ATOM 1230 O O . ARG A 1 155 ? -38.491 3.941 32.954 1.00 76.25 155 ARG A O 1
ATOM 1237 N N . LEU A 1 156 ? -38.710 2.602 31.150 1.00 80.56 156 LEU A N 1
ATOM 1238 C CA . LEU A 1 156 ? -37.608 3.175 30.364 1.00 80.56 156 LEU A CA 1
ATOM 1239 C C . LEU A 1 156 ? -38.052 4.321 29.430 1.00 80.56 156 LEU A C 1
ATOM 1241 O O . LEU A 1 156 ? -37.205 4.995 28.856 1.00 80.56 156 LEU A O 1
ATOM 1245 N N . GLY A 1 157 ? -39.362 4.583 29.333 1.00 71.62 157 GLY A N 1
ATOM 1246 C CA . GLY A 1 157 ? -39.945 5.619 28.472 1.00 71.62 157 GLY A CA 1
ATOM 1247 C C . GLY A 1 157 ? -40.273 5.120 27.061 1.00 71.62 157 GLY A C 1
ATOM 1248 O O . GLY A 1 157 ? -39.937 3.995 26.695 1.00 71.62 157 GLY A O 1
ATOM 1249 N N . GLY A 1 158 ? -40.972 5.951 26.287 1.00 66.94 158 GLY A N 1
ATOM 1250 C CA . GLY A 1 158 ? -41.288 5.675 24.886 1.00 66.94 158 GLY A CA 1
ATOM 1251 C C . GLY A 1 158 ? -40.133 6.079 23.972 1.00 66.94 158 GLY A C 1
ATOM 1252 O O . GLY A 1 158 ? -39.533 7.138 24.150 1.00 66.94 158 GLY A O 1
ATOM 1253 N N . TYR A 1 159 ? -39.825 5.246 22.980 1.00 58.00 159 TYR A N 1
ATOM 1254 C CA . TYR A 1 159 ? -38.939 5.637 21.889 1.00 58.00 159 TYR A CA 1
ATOM 1255 C C . TYR A 1 159 ? -39.757 6.451 20.884 1.00 58.00 159 TYR A C 1
ATOM 1257 O O . TYR A 1 159 ? -40.597 5.891 20.178 1.00 58.00 159 TYR A O 1
ATOM 1265 N N . LEU A 1 160 ? -39.546 7.769 20.839 1.00 58.16 160 LEU A N 1
ATOM 1266 C CA . LEU A 1 160 ? -40.079 8.593 19.759 1.00 58.16 160 LEU A CA 1
ATOM 1267 C C . LEU A 1 160 ? -39.325 8.200 18.488 1.00 58.16 160 LEU A C 1
ATOM 1269 O O . LEU A 1 160 ? -38.129 8.466 18.359 1.00 58.16 160 LEU A O 1
ATOM 1273 N N . HIS A 1 161 ? -40.010 7.522 17.568 1.00 49.44 161 HIS A N 1
ATOM 1274 C CA . HIS A 1 161 ? -39.503 7.402 16.210 1.00 49.44 161 HIS A CA 1
ATOM 1275 C C . HIS A 1 161 ? -39.344 8.830 15.687 1.00 49.44 161 HIS A C 1
ATOM 1277 O O . HIS A 1 161 ? -40.298 9.599 15.743 1.00 49.44 161 HIS A O 1
ATOM 1283 N N . GLY A 1 162 ? -38.131 9.200 15.273 1.00 48.97 162 GLY A N 1
ATOM 1284 C CA . GLY A 1 162 ? -37.864 10.516 14.708 1.00 48.97 162 GLY A CA 1
ATOM 1285 C C . GLY A 1 162 ? -38.717 10.737 13.466 1.00 48.97 162 GLY A C 1
ATOM 1286 O O . GLY A 1 162 ? -38.347 10.301 12.381 1.00 48.97 162 GLY A O 1
ATOM 1287 N N . GLU A 1 163 ? -39.858 11.388 13.647 1.00 41.00 163 GLU A N 1
ATOM 1288 C CA . GLU A 1 163 ? -40.501 12.164 12.604 1.00 41.00 163 GLU A CA 1
ATOM 1289 C C . GLU A 1 163 ? -39.829 13.539 12.634 1.00 41.00 163 GLU A C 1
ATOM 1291 O O . GLU A 1 163 ? -39.831 14.236 13.651 1.00 41.00 163 GLU A O 1
ATOM 1296 N N . ASP A 1 164 ? -39.155 13.871 11.534 1.00 51.38 164 ASP A N 1
ATOM 1297 C CA . ASP A 1 164 ? -38.656 15.211 11.257 1.00 51.38 164 ASP A CA 1
ATOM 1298 C C . ASP A 1 164 ? -39.825 16.198 11.329 1.00 51.38 164 ASP A C 1
ATOM 1300 O O . ASP A 1 164 ? -40.641 16.214 10.417 1.00 51.38 164 ASP A O 1
ATOM 1304 N N . GLU A 1 165 ? -39.891 17.046 12.359 1.00 40.44 165 GLU A N 1
ATOM 1305 C CA . GLU A 1 165 ? -40.549 18.354 12.276 1.00 40.44 165 GLU A CA 1
ATOM 1306 C C . GLU A 1 165 ? -40.133 19.280 13.440 1.00 40.44 165 GLU A C 1
ATOM 1308 O O . GLU A 1 165 ? -40.395 19.018 14.607 1.00 40.44 165 GLU A O 1
ATOM 1313 N N . ASN A 1 166 ? -39.423 20.349 13.057 1.00 36.50 166 ASN A N 1
ATOM 1314 C CA . ASN A 1 166 ? -39.129 21.642 13.700 1.00 36.50 166 ASN A CA 1
ATOM 1315 C C . ASN A 1 166 ? -39.074 21.810 15.243 1.00 36.50 166 ASN A C 1
ATOM 1317 O O . ASN A 1 166 ? -40.017 21.488 15.960 1.00 36.50 166 ASN A O 1
ATOM 1321 N N . PRO A 1 167 ? -38.033 22.502 15.762 1.00 42.97 167 PRO A N 1
ATOM 1322 C CA . PRO A 1 167 ? -37.886 22.775 17.182 1.00 42.97 167 PRO A CA 1
ATOM 1323 C C . PRO A 1 167 ? -38.682 24.023 17.584 1.00 42.97 167 PRO A C 1
ATOM 1325 O O . PRO A 1 167 ? -38.372 25.139 17.168 1.00 42.97 167 PRO A O 1
ATOM 1328 N N . SER A 1 168 ? -39.647 23.854 18.478 1.00 40.16 168 SER A N 1
ATOM 1329 C CA . SER A 1 168 ? -40.046 24.924 19.387 1.00 40.16 168 SER A CA 1
ATOM 1330 C C . SER A 1 168 ? -40.217 24.337 20.779 1.00 40.16 168 SER A C 1
ATOM 1332 O O . SER A 1 168 ? -41.139 23.561 21.000 1.00 40.16 168 SER A O 1
ATOM 1334 N N . ASP A 1 169 ? -39.263 24.694 21.639 1.00 43.62 169 ASP A N 1
ATOM 1335 C CA . ASP A 1 169 ? -39.310 24.720 23.100 1.00 43.62 169 ASP A CA 1
ATOM 1336 C C . ASP A 1 169 ? -40.162 23.655 23.802 1.00 43.62 169 ASP A C 1
ATOM 1338 O O . ASP A 1 169 ? -41.374 23.782 23.913 1.00 43.62 169 ASP A O 1
ATOM 1342 N N . GLU A 1 170 ? -39.493 22.675 24.412 1.00 38.50 170 GLU A N 1
ATOM 1343 C CA . GLU A 1 170 ? -39.470 22.557 25.874 1.00 38.50 170 GLU A CA 1
ATOM 1344 C C . GLU A 1 170 ? -38.431 21.509 26.315 1.00 38.50 170 GLU A C 1
ATOM 1346 O O . GLU A 1 170 ? -38.167 20.506 25.655 1.00 38.50 170 GLU A O 1
ATOM 1351 N N . SER A 1 171 ? -37.780 21.817 27.433 1.00 46.41 171 SER A N 1
ATOM 1352 C CA . SER A 1 171 ? -36.742 21.076 28.154 1.00 46.41 171 SER A CA 1
ATOM 1353 C C . SER A 1 171 ? -36.790 19.541 28.043 1.00 46.41 171 SER A C 1
ATOM 1355 O O . SER A 1 171 ? -37.518 18.882 28.785 1.00 46.41 171 SER A O 1
ATOM 1357 N N . ASN A 1 172 ? -35.913 18.963 27.218 1.00 34.97 172 ASN A N 1
ATOM 1358 C CA . ASN A 1 172 ? -35.574 17.542 27.283 1.00 34.97 172 ASN A CA 1
ATOM 1359 C C . ASN A 1 172 ? -34.297 17.356 28.110 1.00 34.97 172 ASN A C 1
ATOM 1361 O O . ASN A 1 172 ? -33.179 17.443 27.597 1.00 34.97 172 ASN A O 1
ATOM 1365 N N . GLU A 1 173 ? -34.463 17.082 29.406 1.00 36.22 173 GLU A N 1
ATOM 1366 C CA . GLU A 1 173 ? -33.417 16.426 30.189 1.00 36.22 173 GLU A CA 1
ATOM 1367 C C . GLU A 1 173 ? -33.213 15.018 29.622 1.00 36.22 173 GLU A C 1
ATOM 1369 O O . GLU A 1 173 ? -33.998 14.097 29.848 1.00 36.22 173 GLU A O 1
ATOM 1374 N N . VAL A 1 174 ? -32.136 14.865 28.854 1.00 33.75 174 VAL A N 1
ATOM 1375 C CA . VAL A 1 174 ? -31.606 13.569 28.441 1.00 33.75 174 VAL A CA 1
ATOM 1376 C C . VAL A 1 174 ? -31.185 12.830 29.710 1.00 33.75 174 VAL A C 1
ATOM 1378 O O . VAL A 1 174 ? -30.102 13.054 30.255 1.00 33.75 174 VAL A O 1
ATOM 1381 N N . LEU A 1 175 ? -32.054 11.948 30.205 1.00 35.56 175 LEU A N 1
ATOM 1382 C CA . LEU A 1 175 ? -31.702 10.967 31.222 1.00 35.56 175 LEU A CA 1
ATOM 1383 C C . LEU A 1 175 ? -30.682 10.004 30.607 1.00 35.56 175 LEU A C 1
ATOM 1385 O O . LEU A 1 175 ? -31.023 9.004 29.980 1.00 35.56 175 LEU A O 1
ATOM 1389 N N . ASN A 1 176 ? -29.405 10.342 30.785 1.00 29.30 176 ASN A N 1
ATOM 1390 C CA . ASN A 1 176 ? -28.280 9.449 30.557 1.00 29.30 176 ASN A CA 1
ATOM 1391 C C . ASN A 1 176 ? -28.416 8.241 31.493 1.00 29.30 176 ASN A C 1
ATOM 1393 O O . ASN A 1 176 ? -27.888 8.231 32.608 1.00 29.30 176 ASN A O 1
ATOM 1397 N N . CYS A 1 177 ? -29.111 7.202 31.037 1.00 29.86 177 CYS A N 1
ATOM 1398 C CA . CYS A 1 177 ? -29.033 5.885 31.646 1.00 29.86 177 CYS A CA 1
ATOM 1399 C C . CYS A 1 177 ? -27.645 5.308 31.357 1.00 29.86 177 CYS A C 1
ATOM 1401 O O . CYS A 1 177 ? -27.404 4.675 30.330 1.00 29.86 177 CYS A O 1
ATOM 1403 N N . LYS A 1 178 ? -26.716 5.537 32.291 1.00 30.48 178 LYS A N 1
ATOM 1404 C CA . LYS A 1 178 ? -25.559 4.658 32.459 1.00 30.48 178 LYS A CA 1
ATOM 1405 C C . LYS A 1 178 ? -26.104 3.286 32.842 1.00 30.48 178 LYS A C 1
ATOM 1407 O O . LYS A 1 178 ? -26.694 3.157 33.913 1.00 30.48 178 LYS A O 1
ATOM 1412 N N . ILE A 1 179 ? -25.948 2.314 31.944 1.00 37.03 179 ILE A N 1
ATOM 1413 C CA . ILE A 1 179 ? -26.206 0.905 32.245 1.00 37.03 179 ILE A CA 1
ATOM 1414 C C . ILE A 1 179 ? -25.014 0.379 33.023 1.00 37.03 179 ILE A C 1
ATOM 1416 O O . ILE A 1 179 ? -23.959 0.110 32.414 1.00 37.03 179 ILE A O 1
#

pLDDT: mean 77.16, std 16.25, range [29.3, 96.12]

Nearest PDB structures (foldseek):
  2dx8-assembly1_A  TM=8.554E-01  e=1.015E-02  Mus musculus
  5y20-assembly1_A  TM=7.804E-01  e=7.229E-03  Arabidopsis thaliana
  7zez-assembly1_B  TM=7.360E-01  e=7.229E-03  Homo sapiens
  4up5-assembly1_A  TM=8.270E-01  e=3.212E-02  Homo sapiens

Radius of gyration: 40.48 Å; Cα contacts (8 Å, |Δi|>4): 90; chains: 1; bounding box: 88×44×84 Å

Foldseek 3Di:
DAAPQPRDDDDVVPFDWDAAPQPRGIHGPVRQPDDPVVVVVCVVDDPVRHDGRHGPVSVVVVVVVVVVVVVVVVVVVVVVCCVVPDDVPPPPPVNVVVVVVVVVVVCVVCVPPDDDPPDDQDDDDPVRRVVVVVVVVVVVCVVVVHPPDPDDDDDPDDDPPDDDDDDDDDDDPPPPPPD

Solvent-accessible surface area (backbone atoms only — not comparable to full-atom values): 11468 Å² total; per-residue (Å²): 96,54,17,75,79,81,65,45,78,53,53,78,91,83,46,69,71,42,55,20,73,70,78,67,47,42,27,42,53,87,70,62,78,58,50,75,66,54,49,52,51,52,71,64,44,45,100,87,56,69,74,79,45,64,45,72,74,46,49,52,44,66,62,48,48,62,53,50,52,49,54,52,50,52,51,51,50,52,53,49,49,50,65,70,69,40,70,82,79,64,68,52,72,64,59,56,48,51,52,51,51,52,51,52,51,50,49,59,71,50,64,80,66,80,84,86,78,88,72,83,88,49,69,94,44,75,70,49,22,56,52,48,50,49,50,54,50,52,54,53,36,55,75,68,72,48,83,87,60,97,76,78,88,75,88,89,74,82,82,77,74,86,71,93,75,82,94,76,88,76,91,75,80,78,80,79,76,82,127

InterPro domains:
  IPR002219 Protein kinase C-like, phorbol ester/diacylglycerol-binding domain [PS50081] (1-41)
  IPR011011 Zinc finger, FYVE/PHD-type [SSF57903] (2-37)
  IPR013083 Zinc finger, RING/FYVE/PHD-type [G3DSA:3.30.40.10] (1-61)